Protein AF-A0A9D1S5G2-F1 (afdb_monomer)

Foldseek 3Di:
DLAADALLVLLVVLVCQAVQVAAAFPPAQWDQLLPDDLPDPSLVVDDDPLSVLSVVCNVRHRTYAAQVSSCQNVSCVVRVDRPVPPDPAAPCLLFQDWDFLDPPLFQQARFWKFFDADPVSRGTPGIWTFNAAPDNVCSVDKTWTWGCPGSVRGTHIDIPVVDRGRTIGDSVNHHDHDPGDNDADDAQPDKDAASHFHNNQLVLQFLLLVLLQDPQAWGSVRHCHPSQLVSLLVQCVVLVHPSRSMDHNVSRVSSVVSSVVVLDDPPDDDDPDDPDPDAPKKWAQADADKWFWFSTADPPGHGPDIDGHRDMFRWRDAHPQGWTWGDDPSTITTTHNVRTDMDD

Secondary structure (DSSP, 8-state):
---PEEHHHHHHHHHHHHHTT-B--TT-EEE-GGGS-TTSHHHHT--HHHHHHHHHHHHH-S-EE-TTHHHHHHHHHHHS------STT-SGGGSTTTT-S-SSSS---TT-EEEEEETTTTEEEEEEEEEEESSTT-TTS-EEEEEEEETTTEEEEEEGGGS---EEE--TTTEE-SS--PPPPPTTSS-B-TT-BSHHHHHHHHHHHHTT---TTT-S-SB--HHHHHHHHHHHHHTTS--SS-B-HHHHHHHHHHHHHTTS----S-----S----SSEEE--SSSEEEEESSSSTTSPEEEEEETT-EEEEEEE-TTSEEEEE-SSSEEEEETTS-EEE-

InterPro domains:
  IPR002477 Peptidoglycan binding-like [PF01471] (197-255)
  IPR003646 SH3-like domain, bacterial-type [PF08239] (292-339)
  IPR003646 SH3-like domain, bacterial-type [PS51781] (280-344)
  IPR003646 SH3-like domain, bacterial-type [SM00287] (280-343)
  IPR036365 PGBD-like superfamily [SSF47090] (189-256)
  IPR036366 PGBD superfamily [G3DSA:1.10.101.10] (185-262)

Nearest PDB structures (foldseek):
  1lbu-assembly1_A  TM=7.911E-01  e=6.326E-03  Streptomyces albus G
  4c2h-assembly1_B  TM=6.345E-01  e=2.035E-03  Bacillus subtilis subsp. subtilis str. 168
  6biq-assembly4_C  TM=7.344E-01  e=2.764E-02  Trichomonas vaginalis
  2yuo-assembly1_A  TM=5.697E-01  e=8.310E-01  Mus musculus
  8dgo-assembly1_B  TM=5.452E-01  e=1.465E+00  Homo sapiens

Mean predicted aligned error: 12.59 Å

pLDDT: mean 83.93, std 15.34, range [33.84, 98.62]

Sequence (344 aa):
MAQKVNSGKFVEFLQKCVDTGCGYIMGSKGQDPKKWAKDSWWYTQYEGAQREKALWWREHAPRVFDCNGLMEGYYEDCTGVDINSKARYNYSDWCADAHGADMDELPKVPGAAVFIHSSKSGYITHVGYLEKPVDADKPDGDWYVIEARGVMYGVVRTRLSQRGWNRWGLMLKYMDYGDVNVPERELGARLLKRGMSGSDVRELQELLMQLGYELPQYGADGDYGDETVSAVTAFQRQAGLTADGVYGAQTHAALMAATDVTDKPDVDDAQPDDGNAKFEHTLLIAAEGRWNVRSGPGTEYGILTVVSDGSEFEHIATAYNGWHCIRLTDAVGWVSGKCGEVVA

Structure (mmCIF, N/CA/C/O backbone):
data_AF-A0A9D1S5G2-F1
#
_entry.id   AF-A0A9D1S5G2-F1
#
loop_
_atom_site.group_PDB
_atom_site.id
_atom_site.type_symbol
_atom_site.label_atom_id
_atom_site.label_alt_id
_atom_site.label_comp_id
_atom_site.label_asym_id
_atom_site.label_entity_id
_atom_site.label_seq_id
_atom_site.pdbx_PDB_ins_code
_atom_site.Cartn_x
_atom_site.Cartn_y
_atom_site.Cartn_z
_atom_site.occupancy
_atom_site.B_iso_or_equiv
_atom_site.auth_seq_id
_atom_site.auth_comp_id
_atom_site.auth_asym_id
_atom_site.auth_atom_id
_atom_site.pdbx_PDB_model_num
ATOM 1 N N . MET A 1 1 ? -5.025 11.317 9.135 1.00 48.38 1 MET A N 1
ATOM 2 C CA . MET A 1 1 ? -4.558 10.167 8.325 1.00 48.38 1 MET A CA 1
ATOM 3 C C . MET A 1 1 ? -3.593 10.590 7.227 1.00 48.38 1 MET A C 1
ATOM 5 O O . MET A 1 1 ? -3.558 11.755 6.843 1.00 48.38 1 MET A O 1
ATOM 9 N N . ALA A 1 2 ? -2.850 9.624 6.686 1.00 55.06 2 ALA A N 1
ATOM 10 C CA . ALA A 1 2 ? -2.269 9.742 5.356 1.00 55.06 2 ALA A CA 1
ATOM 11 C C . ALA A 1 2 ? -3.431 9.889 4.339 1.00 55.06 2 ALA A C 1
ATOM 13 O O . ALA A 1 2 ? -4.375 9.103 4.364 1.00 55.06 2 ALA A O 1
ATOM 14 N N . GLN A 1 3 ? -3.433 10.943 3.521 1.00 75.56 3 GLN A N 1
ATOM 15 C CA . GLN A 1 3 ? -4.465 11.180 2.506 1.00 75.56 3 GLN A CA 1
ATOM 16 C C . GLN A 1 3 ? -4.540 10.006 1.516 1.00 75.56 3 GLN A C 1
ATOM 18 O O . GLN A 1 3 ? -3.624 9.820 0.722 1.00 75.56 3 GLN A O 1
ATOM 23 N N . LYS A 1 4 ? -5.644 9.246 1.504 1.00 85.19 4 LYS A N 1
ATOM 24 C CA . LYS A 1 4 ? -5.809 8.147 0.540 1.00 85.19 4 LYS A CA 1
ATOM 25 C C . LYS A 1 4 ? -5.866 8.674 -0.896 1.00 85.19 4 LYS A C 1
ATOM 27 O O . LYS A 1 4 ? -6.535 9.669 -1.182 1.00 85.19 4 LYS A O 1
ATOM 32 N N . VAL A 1 5 ? -5.180 7.989 -1.806 1.00 90.25 5 VAL A N 1
ATOM 33 C CA . VAL A 1 5 ? -5.200 8.272 -3.246 1.00 90.25 5 VAL A CA 1
ATOM 34 C C . VAL A 1 5 ? -6.113 7.290 -3.973 1.00 90.25 5 VAL A C 1
ATOM 36 O O . VAL A 1 5 ? -6.223 6.129 -3.591 1.00 90.25 5 VAL A O 1
ATOM 39 N N . ASN A 1 6 ? -6.776 7.733 -5.038 1.00 92.88 6 ASN A N 1
ATOM 40 C CA . ASN A 1 6 ? -7.683 6.872 -5.796 1.00 92.88 6 ASN A CA 1
ATOM 41 C C . ASN A 1 6 ? -6.902 5.804 -6.587 1.00 92.88 6 ASN A C 1
ATOM 43 O O . ASN A 1 6 ? -6.047 6.136 -7.411 1.00 92.88 6 ASN A O 1
ATOM 47 N N . SER A 1 7 ? -7.231 4.532 -6.368 1.00 93.69 7 SER A N 1
ATOM 48 C CA . SER A 1 7 ? -6.586 3.378 -7.016 1.00 93.69 7 SER A CA 1
ATOM 49 C C . SER A 1 7 ? -6.717 3.378 -8.546 1.00 93.69 7 SER A C 1
ATOM 51 O O . SER A 1 7 ? -5.759 3.052 -9.246 1.00 93.69 7 SER A O 1
ATOM 53 N N . GLY A 1 8 ? -7.854 3.821 -9.090 1.00 93.88 8 GLY A N 1
ATOM 54 C CA . GLY A 1 8 ? -8.060 3.960 -10.534 1.00 93.88 8 GLY A CA 1
ATOM 55 C C . GLY A 1 8 ? -7.106 4.981 -11.159 1.00 93.88 8 GLY A C 1
ATOM 56 O O . GLY A 1 8 ? -6.394 4.666 -12.111 1.00 93.88 8 GLY A O 1
ATOM 57 N N . LYS A 1 9 ? -7.002 6.177 -10.562 1.00 96.44 9 LYS A N 1
ATOM 58 C CA . LYS A 1 9 ? -6.042 7.211 -10.996 1.00 96.44 9 LYS A CA 1
ATOM 59 C C . LYS A 1 9 ? -4.588 6.763 -10.847 1.00 96.44 9 LYS A C 1
ATOM 61 O O . LYS A 1 9 ? -3.737 7.159 -11.645 1.00 96.44 9 LYS A O 1
ATOM 66 N N . PHE A 1 10 ? -4.293 5.937 -9.845 1.00 96.75 10 PHE A N 1
ATOM 67 C CA . PHE A 1 10 ? -2.980 5.316 -9.716 1.00 96.75 10 PHE A CA 1
ATOM 68 C C . PHE A 1 10 ? -2.690 4.375 -10.894 1.00 96.75 10 PHE A C 1
ATOM 70 O O . PHE A 1 10 ? -1.623 4.467 -11.498 1.00 96.75 10 PHE A O 1
ATOM 77 N N . VAL A 1 11 ? -3.643 3.530 -11.297 1.00 97.69 11 VAL A N 1
ATOM 78 C CA . VAL A 1 11 ? -3.472 2.656 -12.470 1.00 97.69 11 VAL A CA 1
ATOM 79 C C . VAL A 1 11 ? -3.320 3.451 -13.768 1.00 97.69 11 VAL A C 1
ATOM 81 O O . VAL A 1 11 ? -2.456 3.114 -14.574 1.00 97.69 11 VAL A O 1
ATOM 84 N N . GLU A 1 12 ? -4.065 4.542 -13.958 1.00 97.88 12 GLU A N 1
ATOM 85 C CA . GLU A 1 12 ? -3.870 5.450 -15.103 1.00 97.88 12 GLU A CA 1
ATOM 86 C C . GLU A 1 12 ? -2.446 6.031 -15.136 1.00 97.88 12 GLU A C 1
ATOM 88 O O . GLU A 1 12 ? -1.801 6.106 -16.187 1.00 97.88 12 GLU A O 1
ATOM 93 N N . PHE A 1 13 ? -1.913 6.406 -13.971 1.00 98.19 13 PHE A N 1
ATOM 94 C CA . PHE A 1 13 ? -0.528 6.844 -13.838 1.00 98.19 13 PHE A CA 1
ATOM 95 C C . PHE A 1 13 ? 0.469 5.736 -14.213 1.00 98.19 13 PHE A C 1
ATOM 97 O O . PHE A 1 13 ? 1.422 5.991 -14.958 1.00 98.19 13 PHE A O 1
ATOM 104 N N . LEU A 1 14 ? 0.245 4.504 -13.752 1.00 98.38 14 LEU A N 1
ATOM 105 C CA . LEU A 1 14 ? 1.078 3.352 -14.098 1.00 98.38 14 LEU A CA 1
ATOM 106 C C . LEU A 1 14 ? 1.047 3.056 -15.603 1.00 98.38 14 LEU A C 1
ATOM 108 O O . LEU A 1 14 ? 2.095 2.816 -16.205 1.00 98.38 14 LEU A O 1
ATOM 112 N N . GLN A 1 15 ? -0.128 3.127 -16.230 1.00 98.50 15 GLN A N 1
ATOM 113 C CA . GLN A 1 15 ? -0.295 2.970 -17.677 1.00 98.50 15 GLN A CA 1
ATOM 114 C C . GLN A 1 15 ? 0.513 4.017 -18.435 1.00 98.50 15 GLN A C 1
ATOM 116 O O . GLN A 1 15 ? 1.312 3.669 -19.302 1.00 98.50 15 GLN A O 1
ATOM 121 N N . LYS A 1 16 ? 0.409 5.286 -18.030 1.00 98.25 16 LYS A N 1
ATOM 122 C CA . LYS A 1 16 ? 1.221 6.362 -18.601 1.00 98.25 16 LYS A CA 1
ATOM 123 C C . LYS A 1 16 ? 2.718 6.099 -18.435 1.00 98.25 16 LYS A C 1
ATOM 125 O O . LYS A 1 16 ? 3.487 6.397 -19.348 1.00 98.25 16 LYS A O 1
ATOM 130 N N . CYS A 1 17 ? 3.151 5.538 -17.306 1.00 98.25 17 CYS A N 1
ATOM 131 C CA . CYS A 1 17 ? 4.554 5.175 -17.103 1.00 98.25 17 CYS A CA 1
ATOM 132 C C . CYS A 1 17 ? 5.021 4.107 -18.100 1.00 98.25 17 CYS A C 1
ATOM 134 O O . CYS A 1 17 ? 6.111 4.234 -18.657 1.00 98.25 17 CYS A O 1
ATOM 136 N N . VAL A 1 18 ? 4.195 3.092 -18.367 1.00 98.19 18 VAL A N 1
ATOM 137 C CA . VAL A 1 18 ? 4.480 2.081 -19.397 1.00 98.19 18 VAL A CA 1
ATOM 138 C C . VAL A 1 18 ? 4.531 2.725 -20.785 1.00 98.19 18 VAL A C 1
ATOM 140 O O . VAL A 1 18 ? 5.512 2.550 -21.505 1.00 98.19 18 VAL A O 1
ATOM 143 N N . ASP A 1 19 ? 3.522 3.520 -21.140 1.00 98.00 19 ASP A N 1
ATOM 144 C CA . ASP A 1 19 ? 3.367 4.084 -22.486 1.00 98.00 19 ASP A CA 1
ATOM 145 C C . ASP A 1 19 ? 4.449 5.120 -22.825 1.00 98.00 19 ASP A C 1
ATOM 147 O O . ASP A 1 19 ? 4.879 5.238 -23.972 1.00 98.00 19 ASP A O 1
ATOM 151 N N . THR A 1 20 ? 4.922 5.864 -21.823 1.00 97.12 20 THR A N 1
ATOM 152 C CA . THR A 1 20 ? 5.967 6.889 -21.992 1.00 97.12 20 THR A CA 1
ATOM 153 C C . THR A 1 20 ? 7.386 6.364 -21.767 1.00 97.12 20 THR A C 1
ATOM 155 O O . THR A 1 20 ? 8.348 7.117 -21.926 1.00 97.12 20 THR A O 1
ATOM 158 N N . GLY A 1 21 ? 7.544 5.083 -21.420 1.00 97.25 21 GLY A N 1
ATOM 159 C CA . GLY A 1 21 ? 8.851 4.461 -21.223 1.00 97.25 21 GLY A CA 1
ATOM 160 C C . GLY A 1 21 ? 9.571 4.926 -19.955 1.00 97.25 21 GLY A C 1
ATOM 161 O O . GLY A 1 21 ? 10.776 5.194 -19.988 1.00 97.25 21 GLY A O 1
ATOM 162 N N . CYS A 1 22 ? 8.857 5.028 -18.830 1.00 98.62 22 CYS A N 1
ATOM 163 C CA . CYS A 1 22 ? 9.481 5.220 -17.524 1.00 98.62 22 CYS A CA 1
ATOM 164 C C . CYS A 1 22 ? 10.514 4.119 -17.241 1.00 98.62 22 CYS A C 1
ATOM 166 O O . CYS A 1 22 ? 10.275 2.925 -17.438 1.00 98.62 22 CYS A O 1
ATOM 168 N N . GLY A 1 23 ? 11.689 4.540 -16.782 1.00 98.44 23 GLY A N 1
ATOM 169 C CA . GLY A 1 23 ? 12.825 3.656 -16.563 1.00 98.44 23 GLY A CA 1
ATOM 170 C C . GLY A 1 23 ? 12.866 3.078 -15.155 1.00 98.44 23 GLY A C 1
ATOM 171 O O . GLY A 1 23 ? 12.008 3.354 -14.317 1.00 98.44 23 GLY A O 1
ATOM 172 N N . TYR A 1 24 ? 13.920 2.307 -14.891 1.00 98.44 24 TYR A N 1
ATOM 173 C CA . TYR A 1 24 ? 14.200 1.780 -13.561 1.00 98.44 24 TYR A CA 1
ATOM 174 C C . TYR A 1 24 ? 15.579 2.204 -13.087 1.00 98.44 24 TYR A C 1
ATOM 176 O O . TYR A 1 24 ? 16.568 1.968 -13.785 1.00 98.44 24 TYR A O 1
ATOM 184 N N . ILE A 1 25 ? 15.638 2.748 -11.873 1.00 97.81 25 ILE A N 1
ATOM 185 C CA . ILE A 1 25 ? 16.861 2.975 -11.104 1.00 97.81 25 ILE A CA 1
ATOM 186 C C . ILE A 1 25 ? 16.565 2.573 -9.654 1.00 97.81 25 ILE A C 1
ATOM 188 O O . ILE A 1 25 ? 15.548 2.949 -9.089 1.00 97.81 25 ILE A O 1
ATOM 192 N N . MET A 1 26 ? 17.435 1.774 -9.042 1.00 94.19 26 MET A N 1
ATOM 193 C CA . MET A 1 26 ? 17.233 1.274 -7.682 1.00 94.19 26 MET A CA 1
ATOM 194 C C . MET A 1 26 ? 17.251 2.432 -6.682 1.00 94.19 26 MET A C 1
ATOM 196 O O . MET A 1 26 ? 18.181 3.240 -6.703 1.00 94.19 26 MET A O 1
ATOM 200 N N . GLY A 1 27 ? 16.246 2.472 -5.803 1.00 90.06 27 GLY A N 1
ATOM 201 C CA . GLY A 1 27 ? 16.031 3.506 -4.795 1.00 90.06 27 GLY A CA 1
ATOM 202 C C . GLY A 1 27 ? 15.249 4.727 -5.287 1.00 90.06 27 GLY A C 1
ATOM 203 O O . GLY A 1 27 ? 15.060 5.661 -4.509 1.00 90.06 27 GLY A O 1
ATOM 204 N N . SER A 1 28 ? 14.867 4.790 -6.568 1.00 94.12 28 SER A N 1
ATOM 205 C CA . SER A 1 28 ? 14.166 5.951 -7.116 1.00 94.12 28 SER A CA 1
ATOM 206 C C . SER A 1 28 ? 12.650 5.804 -6.986 1.00 94.12 28 SER A C 1
ATOM 208 O O . SER A 1 28 ? 12.102 4.718 -7.123 1.00 94.12 28 SER A O 1
ATOM 210 N N . LYS A 1 29 ? 11.951 6.921 -6.798 1.00 93.38 29 LYS A N 1
ATOM 211 C CA . LYS A 1 29 ? 10.490 7.011 -6.653 1.00 93.38 29 LYS A CA 1
ATOM 212 C C . LYS A 1 29 ? 9.877 7.990 -7.652 1.00 93.38 29 LYS A C 1
ATOM 214 O O . LYS A 1 29 ? 9.028 8.806 -7.335 1.00 93.38 29 LYS A O 1
ATOM 219 N N . GLY A 1 30 ? 10.368 7.968 -8.887 1.00 95.12 30 GLY A N 1
ATOM 220 C CA . GLY A 1 30 ? 9.840 8.797 -9.966 1.00 95.12 30 GLY A CA 1
ATOM 221 C C . GLY A 1 30 ? 10.552 10.124 -10.158 1.00 95.12 30 GLY A C 1
ATOM 222 O O . GLY A 1 30 ? 9.988 11.028 -10.768 1.00 95.12 30 GLY A O 1
ATOM 223 N N . GLN A 1 31 ? 11.778 10.283 -9.675 1.00 95.81 31 GLN A N 1
ATOM 224 C CA . GLN A 1 31 ? 12.552 11.479 -9.987 1.00 95.81 31 GLN A CA 1
ATOM 225 C C . GLN A 1 31 ? 12.927 11.530 -11.481 1.00 95.81 31 GLN A C 1
ATOM 227 O O . GLN A 1 31 ? 13.000 10.505 -12.165 1.00 95.81 31 GLN A O 1
ATOM 232 N N . ASP A 1 32 ? 13.195 12.741 -11.979 1.00 97.44 32 ASP A N 1
ATOM 233 C CA . ASP A 1 32 ? 13.792 12.966 -13.300 1.00 97.44 32 ASP A CA 1
ATOM 234 C C . ASP A 1 32 ? 15.289 12.604 -13.254 1.00 97.44 32 ASP A C 1
ATOM 236 O O . ASP A 1 32 ? 16.072 13.320 -12.613 1.00 97.44 32 ASP A O 1
ATOM 240 N N . PRO A 1 33 ? 15.718 11.522 -13.929 1.00 97.31 33 PRO A N 1
ATOM 241 C CA . PRO A 1 33 ? 17.086 11.034 -13.806 1.00 97.31 33 PRO A CA 1
ATOM 242 C C . PRO A 1 33 ? 18.114 11.980 -14.451 1.00 97.31 33 PRO A C 1
ATOM 244 O O . PRO A 1 33 ? 19.294 11.953 -14.087 1.00 97.31 33 PRO A O 1
ATOM 247 N N . LYS A 1 34 ? 17.696 12.877 -15.360 1.00 97.44 34 LYS A N 1
ATOM 248 C CA . LYS A 1 34 ? 18.588 13.832 -16.049 1.00 97.44 34 LYS A CA 1
ATOM 249 C C . LYS A 1 34 ? 19.265 14.796 -15.079 1.00 97.44 34 LYS A C 1
ATOM 251 O O . LYS A 1 34 ? 20.367 15.273 -15.358 1.00 97.44 34 LYS A O 1
ATOM 256 N N . LYS A 1 35 ? 18.631 15.035 -13.928 1.00 97.12 35 LYS A N 1
ATOM 257 C CA . LYS A 1 35 ? 19.127 15.908 -12.858 1.00 97.12 35 LYS A CA 1
ATOM 258 C C . LYS A 1 35 ? 20.320 15.325 -12.101 1.00 97.12 35 LYS A C 1
ATOM 260 O O . LYS A 1 35 ? 21.017 16.067 -11.416 1.00 97.12 35 LYS A O 1
ATOM 265 N N . TRP A 1 36 ? 20.580 14.024 -12.214 1.00 97.50 36 TRP A N 1
ATOM 266 C CA . TRP A 1 36 ? 21.697 13.379 -11.528 1.00 97.50 36 TRP A CA 1
ATOM 267 C C . TRP A 1 36 ? 22.956 13.334 -12.397 1.00 97.50 36 TRP A C 1
ATOM 269 O O . TRP A 1 36 ? 22.904 13.091 -13.611 1.00 97.50 36 TRP A O 1
ATOM 279 N N . ALA A 1 37 ? 24.111 13.537 -11.763 1.00 97.44 37 ALA A N 1
ATOM 280 C CA . ALA A 1 37 ? 25.414 13.404 -12.406 1.00 97.44 37 ALA A CA 1
ATOM 281 C C . ALA A 1 37 ? 25.683 11.940 -12.800 1.00 97.44 37 ALA A C 1
ATOM 283 O O . ALA A 1 37 ? 25.246 11.019 -12.107 1.00 97.44 37 ALA A O 1
ATOM 284 N N . LYS A 1 38 ? 26.391 11.711 -13.915 1.00 96.56 38 LYS A N 1
ATOM 285 C CA . LYS A 1 38 ? 26.645 10.361 -14.471 1.00 96.56 38 LYS A CA 1
ATOM 286 C C . LYS A 1 38 ? 27.490 9.468 -13.550 1.00 96.56 38 LYS A C 1
ATOM 288 O O . LYS A 1 38 ? 27.442 8.248 -13.665 1.00 96.56 38 LYS A O 1
ATOM 293 N N . ASP A 1 39 ? 28.261 10.078 -12.663 1.00 96.06 39 ASP A N 1
ATOM 294 C CA . ASP A 1 39 ? 29.112 9.460 -11.646 1.00 96.06 39 ASP A CA 1
ATOM 295 C C . ASP A 1 39 ? 28.446 9.380 -10.261 1.00 96.06 39 ASP A C 1
ATOM 297 O O . ASP A 1 39 ? 29.039 8.853 -9.320 1.00 96.06 39 ASP A O 1
ATOM 301 N N . SER A 1 40 ? 27.199 9.844 -10.127 1.00 97.19 40 SER A N 1
ATOM 302 C CA . SER A 1 40 ? 26.443 9.704 -8.882 1.00 97.19 40 SER A CA 1
ATOM 303 C C . SER A 1 40 ? 26.156 8.237 -8.540 1.00 97.19 40 SER A C 1
ATOM 305 O O . SER A 1 40 ? 26.077 7.373 -9.421 1.00 97.19 40 SER A O 1
ATOM 307 N N . TRP A 1 41 ? 25.939 7.976 -7.245 1.00 96.56 41 TRP A N 1
ATOM 308 C CA . TRP A 1 41 ? 25.609 6.650 -6.705 1.00 96.56 41 TRP A CA 1
ATOM 309 C C . TRP A 1 41 ? 24.452 5.964 -7.447 1.00 96.56 41 TRP A C 1
ATOM 311 O O . TRP A 1 41 ? 24.491 4.756 -7.671 1.00 96.56 41 TRP A O 1
ATOM 321 N N . TRP A 1 42 ? 23.476 6.745 -7.922 1.00 96.12 42 TRP A N 1
ATOM 322 C CA . TRP A 1 42 ? 22.337 6.266 -8.707 1.00 96.12 42 TRP A CA 1
ATOM 323 C C . TRP A 1 42 ? 22.736 5.415 -9.917 1.00 96.12 42 TRP A C 1
ATOM 325 O O . TRP A 1 42 ? 22.015 4.480 -10.261 1.00 96.12 42 TRP A O 1
ATOM 335 N N . TYR A 1 43 ? 23.887 5.704 -10.532 1.00 97.56 43 TYR A N 1
ATOM 336 C CA . TYR A 1 43 ? 24.388 4.989 -11.707 1.00 97.56 43 TYR A CA 1
ATOM 337 C C . TYR A 1 43 ? 25.608 4.121 -11.409 1.00 97.56 43 TYR A C 1
ATOM 339 O O . TYR A 1 43 ? 25.779 3.084 -12.046 1.00 97.56 43 TYR A O 1
ATOM 347 N N . THR A 1 44 ? 26.461 4.520 -10.460 1.00 97.19 44 THR A N 1
ATOM 348 C CA . THR A 1 44 ? 27.676 3.764 -10.110 1.00 97.19 44 THR A CA 1
ATOM 349 C C . THR A 1 44 ? 27.398 2.518 -9.276 1.00 97.19 44 THR A C 1
ATOM 351 O O . THR A 1 44 ? 28.265 1.655 -9.200 1.00 97.19 44 THR A O 1
ATOM 354 N N . GLN A 1 45 ? 26.184 2.367 -8.736 1.00 96.19 45 GLN A N 1
ATOM 355 C CA . GLN A 1 45 ? 25.709 1.109 -8.147 1.00 96.19 45 GLN A CA 1
ATOM 356 C C . GLN A 1 45 ? 25.540 -0.037 -9.165 1.00 96.19 45 GLN A C 1
ATOM 358 O O . GLN A 1 45 ? 25.332 -1.182 -8.771 1.00 96.19 45 GLN A O 1
ATOM 363 N N . TYR A 1 46 ? 25.598 0.261 -10.465 1.00 97.75 46 TYR A N 1
ATOM 364 C CA . TYR A 1 46 ? 25.511 -0.721 -11.541 1.00 97.75 46 TYR A CA 1
ATOM 365 C C . TYR A 1 46 ? 26.863 -0.928 -12.222 1.00 97.75 46 TYR A C 1
ATOM 367 O O . TYR A 1 46 ? 27.685 -0.014 -12.310 1.00 97.75 46 TYR A O 1
ATOM 375 N N . GLU A 1 47 ? 27.040 -2.105 -12.820 1.00 97.19 47 GLU A N 1
ATOM 376 C CA . GLU A 1 47 ? 28.228 -2.464 -13.599 1.00 97.19 47 GLU A CA 1
ATOM 377 C C . GLU A 1 47 ? 27.851 -3.023 -14.980 1.00 97.19 47 GLU A C 1
ATOM 379 O O . GLU A 1 47 ? 26.721 -3.469 -15.212 1.00 97.19 47 GLU A O 1
ATOM 384 N N . GLY A 1 48 ? 28.795 -2.966 -15.925 1.00 98.00 48 GLY A N 1
ATOM 385 C CA . GLY A 1 48 ? 28.635 -3.493 -17.285 1.00 98.00 48 GLY A CA 1
ATOM 386 C C . GLY A 1 48 ? 27.358 -3.016 -17.989 1.00 98.00 48 GLY A C 1
ATOM 387 O O . GLY A 1 48 ? 26.996 -1.840 -17.927 1.00 98.00 48 GLY A O 1
ATOM 388 N N . ALA A 1 49 ? 26.639 -3.954 -18.613 1.00 98.38 49 ALA A N 1
ATOM 389 C CA . ALA A 1 49 ? 25.411 -3.679 -19.363 1.00 98.38 49 ALA A CA 1
ATOM 390 C C . ALA A 1 49 ? 24.307 -3.015 -18.518 1.00 98.38 49 ALA A C 1
ATOM 392 O O . ALA A 1 49 ? 23.515 -2.229 -19.038 1.00 98.38 49 ALA A O 1
ATOM 393 N N . GLN A 1 50 ? 24.255 -3.286 -17.207 1.00 98.31 50 GLN A N 1
ATOM 394 C CA . GLN A 1 50 ? 23.293 -2.621 -16.326 1.00 98.31 50 GLN A CA 1
ATOM 395 C C . GLN A 1 50 ? 23.625 -1.140 -16.162 1.00 98.31 50 GLN A C 1
ATOM 397 O O . GLN A 1 50 ? 22.719 -0.310 -16.182 1.00 98.31 50 GLN A O 1
ATOM 402 N N . ARG A 1 51 ? 24.914 -0.795 -16.058 1.00 98.19 51 ARG A N 1
ATOM 403 C CA . ARG A 1 51 ? 25.358 0.601 -15.977 1.00 98.19 51 ARG A CA 1
ATOM 404 C C . ARG A 1 51 ? 25.086 1.348 -17.271 1.00 98.19 51 ARG A C 1
ATOM 406 O O . ARG A 1 51 ? 24.586 2.469 -17.235 1.00 98.19 51 ARG A O 1
ATOM 413 N N . GLU A 1 52 ? 25.373 0.720 -18.406 1.00 98.50 52 GLU A N 1
ATOM 414 C CA . GLU A 1 52 ? 25.052 1.276 -19.723 1.00 98.50 52 GLU A CA 1
ATOM 415 C C . GLU A 1 52 ? 23.551 1.546 -19.849 1.00 98.50 52 GLU A C 1
ATOM 417 O O . GLU A 1 52 ? 23.143 2.640 -20.239 1.00 98.50 52 GLU A O 1
ATOM 422 N N . LYS A 1 53 ? 22.714 0.588 -19.433 1.00 98.56 53 LYS A N 1
ATOM 423 C CA . LYS A 1 53 ? 21.261 0.747 -19.465 1.00 98.56 53 LYS A CA 1
ATOM 424 C C . LYS A 1 53 ? 20.756 1.799 -18.469 1.00 98.56 53 LYS A C 1
ATOM 426 O O . LYS A 1 53 ? 19.861 2.564 -18.814 1.00 98.56 53 LYS A O 1
ATOM 431 N N . ALA A 1 54 ? 21.346 1.900 -17.279 1.00 98.50 54 ALA A N 1
ATOM 432 C CA . ALA A 1 54 ? 21.030 2.940 -16.299 1.00 98.50 54 ALA A CA 1
ATOM 433 C C . ALA A 1 54 ? 21.336 4.349 -16.841 1.00 98.50 54 ALA A C 1
ATOM 435 O O . ALA A 1 54 ? 20.507 5.255 -16.745 1.00 98.50 54 ALA A O 1
ATOM 436 N N . LEU A 1 55 ? 22.494 4.523 -17.485 1.00 98.56 55 LEU A N 1
ATOM 437 C CA . LEU A 1 55 ? 22.853 5.767 -18.170 1.00 98.56 55 LEU A CA 1
ATOM 438 C C . LEU A 1 55 ? 21.970 6.025 -19.398 1.00 98.56 55 LEU A C 1
ATOM 440 O O . LEU A 1 55 ? 21.688 7.177 -19.713 1.00 98.56 55 LEU A O 1
ATOM 444 N N . TRP A 1 56 ? 21.476 4.984 -20.068 1.00 98.56 56 TRP A N 1
ATOM 445 C CA . TRP A 1 56 ? 20.472 5.144 -21.117 1.00 98.56 56 TRP A CA 1
ATOM 446 C C . TRP A 1 56 ? 19.154 5.689 -20.551 1.00 98.56 56 TRP A C 1
ATOM 448 O O . TRP A 1 56 ? 18.615 6.648 -21.105 1.00 98.56 56 TRP A O 1
ATOM 458 N N . TRP A 1 57 ? 18.665 5.154 -19.423 1.00 98.44 57 TRP A N 1
ATOM 459 C CA . TRP A 1 57 ? 17.475 5.687 -18.746 1.00 98.44 57 TRP A CA 1
ATOM 460 C C . TRP A 1 57 ? 17.660 7.140 -18.326 1.00 98.44 57 TRP A C 1
ATOM 462 O O . TRP A 1 57 ? 16.731 7.924 -18.481 1.00 98.44 57 TRP A O 1
ATOM 472 N N . ARG A 1 58 ? 18.858 7.522 -17.870 1.00 98.12 58 ARG A N 1
ATOM 473 C CA . ARG A 1 58 ? 19.179 8.923 -17.574 1.00 98.12 58 ARG A CA 1
ATOM 474 C C . ARG A 1 58 ? 18.852 9.856 -18.730 1.00 98.12 58 ARG A C 1
ATOM 476 O O . ARG A 1 58 ? 18.296 10.919 -18.504 1.00 98.12 58 ARG A O 1
ATOM 483 N N . GLU A 1 59 ? 19.231 9.488 -19.945 1.00 97.75 59 GLU A N 1
ATOM 484 C CA . GLU A 1 59 ? 19.075 10.356 -21.115 1.00 97.75 59 GLU A CA 1
ATOM 485 C C . GLU A 1 59 ? 17.634 10.308 -21.671 1.00 97.75 59 GLU A C 1
ATOM 487 O O . GLU A 1 59 ? 17.118 11.323 -22.137 1.00 97.75 59 GLU A O 1
ATOM 492 N N . HIS A 1 60 ? 16.953 9.157 -21.580 1.00 97.75 60 HIS A N 1
ATOM 493 C CA . HIS A 1 60 ? 15.716 8.900 -22.333 1.00 97.75 60 HIS A CA 1
ATOM 494 C C . HIS A 1 60 ? 14.447 8.815 -21.481 1.00 97.75 60 HIS A C 1
ATOM 496 O O . HIS A 1 60 ? 13.373 9.156 -21.973 1.00 97.75 60 HIS A O 1
ATOM 502 N N . ALA A 1 61 ? 14.535 8.377 -20.223 1.00 98.19 61 ALA A N 1
ATOM 503 C CA . ALA A 1 61 ? 13.347 8.185 -19.401 1.00 98.19 61 ALA A CA 1
ATOM 504 C C . ALA A 1 61 ? 12.741 9.539 -18.993 1.00 98.19 61 ALA A C 1
ATOM 506 O O . ALA A 1 61 ? 13.479 10.468 -18.639 1.00 98.19 61 ALA A O 1
ATOM 507 N N . PRO A 1 62 ? 11.404 9.670 -18.985 1.00 97.69 62 PRO A N 1
ATOM 508 C CA . PRO A 1 62 ? 10.749 10.831 -18.390 1.00 97.69 62 PRO A CA 1
ATOM 509 C C . PRO A 1 62 ? 10.855 10.815 -16.858 1.00 97.69 62 PRO A C 1
ATOM 511 O O . PRO A 1 62 ? 11.030 11.860 -16.240 1.00 97.69 62 PRO A O 1
ATOM 514 N N . ARG A 1 63 ? 10.767 9.626 -16.251 1.00 98.00 63 ARG A N 1
ATOM 515 C CA . ARG A 1 63 ? 10.897 9.364 -14.810 1.00 98.00 63 ARG A CA 1
ATOM 516 C C . ARG A 1 63 ? 11.487 7.972 -14.608 1.00 98.00 63 ARG A C 1
ATOM 518 O O . ARG A 1 63 ? 11.317 7.112 -15.477 1.00 98.00 63 ARG A O 1
ATOM 525 N N . VAL A 1 64 ? 12.148 7.742 -13.477 1.00 98.31 64 VAL A N 1
ATOM 526 C CA . VAL A 1 64 ? 12.665 6.417 -13.097 1.00 98.31 64 VAL A CA 1
ATOM 527 C C . VAL A 1 64 ? 12.140 5.975 -11.742 1.00 98.31 64 VAL A C 1
ATOM 529 O O . VAL A 1 64 ? 12.060 6.767 -10.805 1.00 98.31 64 VAL A O 1
ATOM 532 N N . PHE A 1 65 ? 11.835 4.689 -11.616 1.00 96.56 65 PHE A N 1
ATOM 533 C CA . PHE A 1 65 ? 11.272 4.091 -10.406 1.00 96.56 65 PHE A CA 1
ATOM 534 C C . PHE A 1 65 ? 12.016 2.806 -10.055 1.00 96.56 65 PHE A C 1
ATOM 536 O O . PHE A 1 65 ? 12.417 2.071 -10.953 1.00 96.56 65 PHE A O 1
ATOM 543 N N . ASP A 1 66 ? 12.151 2.484 -8.777 1.00 93.75 66 ASP A N 1
ATOM 544 C CA . ASP A 1 66 ? 12.241 1.089 -8.372 1.00 93.75 66 ASP A CA 1
ATOM 545 C C . ASP A 1 66 ? 10.840 0.501 -8.145 1.00 93.75 66 ASP A C 1
ATOM 547 O O . ASP A 1 66 ? 9.827 1.161 -8.398 1.00 93.75 66 ASP A O 1
ATOM 551 N N . CYS A 1 67 ? 10.761 -0.776 -7.763 1.00 90.75 67 CYS A N 1
ATOM 552 C CA . CYS A 1 67 ? 9.475 -1.462 -7.620 1.00 90.75 67 CYS A CA 1
ATOM 553 C C . CYS A 1 67 ? 8.561 -0.785 -6.590 1.00 90.75 67 CYS A C 1
ATOM 555 O O . CYS A 1 67 ? 7.375 -0.594 -6.861 1.00 90.75 67 CYS A O 1
ATOM 557 N N . ASN A 1 68 ? 9.128 -0.346 -5.470 1.00 87.19 68 ASN A N 1
ATOM 558 C CA . ASN A 1 68 ? 8.421 0.366 -4.410 1.00 87.19 68 ASN A CA 1
ATOM 559 C C . ASN A 1 68 ? 8.073 1.796 -4.843 1.00 87.19 68 ASN A C 1
ATOM 561 O O . ASN A 1 68 ? 6.952 2.276 -4.676 1.00 87.19 68 ASN A O 1
ATOM 565 N N . GLY A 1 69 ? 9.021 2.447 -5.508 1.00 91.25 69 GLY A N 1
ATOM 566 C CA . GLY A 1 69 ? 8.964 3.836 -5.914 1.00 91.25 69 GLY A CA 1
ATOM 567 C C . GLY A 1 69 ? 7.763 4.213 -6.774 1.00 91.25 69 GLY A C 1
ATOM 568 O O . GLY A 1 69 ? 7.416 5.391 -6.821 1.00 91.25 69 GLY A O 1
ATOM 569 N N . LEU A 1 70 ? 7.122 3.253 -7.450 1.00 93.31 70 LEU A N 1
ATOM 570 C CA . LEU A 1 70 ? 5.903 3.493 -8.227 1.00 93.31 70 LEU A CA 1
ATOM 571 C C . LEU A 1 70 ? 4.771 4.067 -7.372 1.00 93.31 70 LEU A C 1
ATOM 573 O O . LEU A 1 70 ? 4.191 5.087 -7.742 1.00 93.31 70 LEU A O 1
ATOM 577 N N . MET A 1 71 ? 4.460 3.416 -6.250 1.00 90.88 71 MET A N 1
ATOM 578 C CA . MET A 1 71 ? 3.396 3.874 -5.362 1.00 90.88 71 MET A CA 1
ATOM 579 C C . MET A 1 71 ? 3.885 5.066 -4.542 1.00 90.88 71 MET A C 1
ATOM 581 O O . MET A 1 71 ? 3.214 6.092 -4.539 1.00 90.88 71 MET A O 1
ATOM 585 N N . GLU A 1 72 ? 5.070 4.973 -3.929 1.00 89.62 72 GLU A N 1
ATOM 586 C CA . GLU A 1 72 ? 5.654 6.062 -3.130 1.00 89.62 72 GLU A CA 1
ATOM 587 C C . GLU A 1 72 ? 5.693 7.387 -3.884 1.00 89.62 72 GLU A C 1
ATOM 589 O O . GLU A 1 72 ? 5.237 8.408 -3.377 1.00 89.62 72 GLU A O 1
ATOM 594 N N . GLY A 1 73 ? 6.212 7.358 -5.111 1.00 92.56 73 GLY A N 1
ATOM 595 C CA . GLY A 1 73 ? 6.334 8.538 -5.952 1.00 92.56 73 GLY A CA 1
ATOM 596 C C . GLY A 1 73 ? 4.987 9.126 -6.329 1.00 92.56 73 GLY A C 1
ATOM 597 O O . GLY A 1 73 ? 4.804 10.337 -6.268 1.00 92.56 73 GLY A O 1
ATOM 598 N N . TYR A 1 74 ? 4.028 8.273 -6.697 1.00 94.94 74 TYR A N 1
ATOM 599 C CA . TYR A 1 74 ? 2.679 8.724 -7.023 1.00 94.94 74 TYR A CA 1
ATOM 600 C C . TYR A 1 74 ? 1.969 9.332 -5.812 1.00 94.94 74 TYR A C 1
ATOM 602 O O . TYR A 1 74 ? 1.321 10.374 -5.918 1.00 94.94 74 TYR A O 1
ATOM 610 N N . TYR A 1 75 ? 2.094 8.681 -4.660 1.00 92.19 75 TYR A N 1
ATOM 611 C CA . TYR A 1 75 ? 1.487 9.127 -3.421 1.00 92.19 75 TYR A CA 1
ATOM 612 C C . TYR A 1 75 ? 2.064 10.477 -2.979 1.00 92.19 75 TYR A C 1
ATOM 614 O O . TYR A 1 75 ? 1.309 11.398 -2.660 1.00 92.19 75 TYR A O 1
ATOM 622 N N . GLU A 1 76 ? 3.388 10.632 -3.028 1.00 91.88 76 GLU A N 1
ATOM 623 C CA . GLU A 1 76 ? 4.062 11.901 -2.748 1.00 91.88 76 GLU A CA 1
ATOM 624 C C . GLU A 1 76 ? 3.656 12.991 -3.749 1.00 91.88 76 GLU A C 1
ATOM 626 O O . GLU A 1 76 ? 3.337 14.100 -3.330 1.00 91.88 76 GLU A O 1
ATOM 631 N N . ASP A 1 77 ? 3.574 12.687 -5.049 1.00 93.81 77 ASP A N 1
ATOM 632 C CA . ASP A 1 77 ? 3.117 13.650 -6.063 1.00 93.81 77 ASP A CA 1
ATOM 633 C C . ASP A 1 77 ? 1.689 14.156 -5.780 1.00 93.81 77 ASP A C 1
ATOM 635 O O . ASP A 1 77 ? 1.374 15.318 -6.040 1.00 93.81 77 ASP A O 1
ATOM 639 N N . CYS A 1 78 ? 0.813 13.286 -5.267 1.00 92.62 78 CYS A N 1
ATOM 640 C CA . CYS A 1 78 ? -0.587 13.621 -4.999 1.00 92.62 78 CYS A CA 1
ATOM 641 C C . CYS A 1 78 ? -0.791 14.377 -3.683 1.00 92.62 78 CYS A C 1
ATOM 643 O O . CYS A 1 78 ? -1.704 15.197 -3.588 1.00 92.62 78 CYS A O 1
ATOM 645 N N . THR A 1 79 ? 0.006 14.062 -2.663 1.00 89.56 79 THR A N 1
ATOM 646 C CA . THR A 1 79 ? -0.263 14.469 -1.272 1.00 89.56 79 THR A CA 1
ATOM 647 C C . THR A 1 79 ? 0.817 15.378 -0.686 1.00 89.56 79 THR A C 1
ATOM 649 O O . THR A 1 79 ? 0.603 16.011 0.344 1.00 89.56 79 THR A O 1
ATOM 652 N N . GLY A 1 80 ? 1.995 15.436 -1.312 1.00 88.88 80 GLY A N 1
ATOM 653 C CA . GLY A 1 80 ? 3.196 16.067 -0.766 1.00 88.88 80 GLY A CA 1
ATOM 654 C C . GLY A 1 80 ? 3.830 15.304 0.403 1.00 88.88 80 GLY A C 1
ATOM 655 O O . GLY A 1 80 ? 4.796 15.792 0.988 1.00 88.88 80 GLY A O 1
ATOM 656 N N . VAL A 1 81 ? 3.299 14.133 0.772 1.00 84.62 81 VAL A N 1
ATOM 657 C CA . VAL A 1 81 ? 3.779 13.342 1.907 1.00 84.62 81 VAL A CA 1
ATOM 658 C C . VAL A 1 81 ? 4.728 12.254 1.419 1.00 84.62 81 VAL A C 1
ATOM 660 O O . VAL A 1 81 ? 4.330 11.324 0.719 1.00 84.62 81 VAL A O 1
ATOM 663 N N . ASP A 1 82 ? 5.983 12.341 1.858 1.00 84.44 82 ASP A N 1
ATOM 664 C CA . ASP A 1 82 ? 6.952 11.265 1.693 1.00 84.44 82 ASP A CA 1
ATOM 665 C C . ASP A 1 82 ? 6.682 10.167 2.725 1.00 84.44 82 ASP A C 1
ATOM 667 O O . ASP A 1 82 ? 7.078 10.261 3.888 1.00 84.44 82 ASP A O 1
ATOM 671 N N . ILE A 1 83 ? 6.011 9.105 2.288 1.00 76.00 83 ILE A N 1
ATOM 672 C CA . ILE A 1 83 ? 5.770 7.923 3.125 1.00 76.00 83 ILE A CA 1
ATOM 673 C C . ILE A 1 83 ? 7.037 7.085 3.329 1.00 76.00 83 ILE A C 1
ATOM 675 O O . ILE A 1 83 ? 6.988 6.102 4.067 1.00 76.00 83 ILE A O 1
ATOM 679 N N . ASN A 1 84 ? 8.155 7.499 2.707 1.00 67.94 84 ASN A N 1
ATOM 680 C CA . ASN A 1 84 ? 9.533 7.079 2.939 1.00 67.94 84 ASN A CA 1
ATOM 681 C C . ASN A 1 84 ? 9.626 5.611 3.336 1.00 67.94 84 ASN A C 1
ATOM 683 O O . ASN A 1 84 ? 10.137 5.267 4.409 1.00 67.94 84 ASN A O 1
ATOM 687 N N . SER A 1 85 ? 9.101 4.742 2.475 1.00 60.16 85 SER A N 1
ATOM 688 C CA . SER A 1 85 ? 9.053 3.314 2.744 1.00 60.16 85 SER A CA 1
ATOM 689 C C . SER A 1 85 ? 10.435 2.707 2.464 1.00 60.16 85 SER A C 1
ATOM 691 O O . SER A 1 85 ? 10.707 1.931 1.549 1.00 60.16 85 SER A O 1
ATOM 693 N N . LYS A 1 86 ? 11.417 3.126 3.266 1.00 50.59 86 LYS A N 1
ATOM 694 C CA . LYS A 1 86 ? 12.762 2.557 3.244 1.00 50.59 86 LYS A CA 1
ATOM 695 C C . LYS A 1 86 ? 12.717 1.158 3.831 1.00 50.59 86 LYS A C 1
ATOM 697 O O . LYS A 1 86 ? 13.087 0.974 4.983 1.00 50.59 86 LYS A O 1
ATOM 702 N N . ALA A 1 87 ? 12.284 0.195 3.023 1.00 45.03 87 ALA A N 1
ATOM 703 C CA . ALA A 1 87 ? 12.646 -1.221 3.026 1.00 45.03 87 ALA A CA 1
ATOM 704 C C . ALA A 1 87 ? 11.544 -1.993 2.291 1.00 45.03 87 ALA A C 1
ATOM 706 O O . ALA A 1 87 ? 10.371 -1.862 2.614 1.00 45.03 87 ALA A O 1
ATOM 707 N N . ARG A 1 88 ? 11.833 -2.894 1.354 1.00 46.94 88 ARG A N 1
ATOM 708 C CA . ARG A 1 88 ? 12.230 -4.293 1.623 1.00 46.94 88 ARG A CA 1
ATOM 709 C C . ARG A 1 88 ? 11.411 -5.039 2.689 1.00 46.94 88 ARG A C 1
ATOM 711 O O . ARG A 1 88 ? 11.329 -6.246 2.565 1.00 46.94 88 ARG A O 1
ATOM 718 N N . TYR A 1 89 ? 10.793 -4.395 3.681 1.00 48.06 89 TYR A N 1
ATOM 719 C CA . TYR A 1 89 ? 10.192 -5.082 4.819 1.00 48.06 89 TYR A CA 1
ATOM 720 C C . TYR A 1 89 ? 8.669 -4.991 4.916 1.00 48.06 89 TYR A C 1
ATOM 722 O O . TYR A 1 89 ? 8.144 -5.939 5.468 1.00 48.06 89 TYR A O 1
ATOM 730 N N . ASN A 1 90 ? 7.949 -3.997 4.360 1.00 55.00 90 ASN A N 1
ATOM 731 C CA . ASN A 1 90 ? 6.561 -3.802 4.832 1.00 55.00 90 ASN A CA 1
ATOM 732 C C . ASN A 1 90 ? 5.466 -3.328 3.859 1.00 55.00 90 ASN A C 1
ATOM 734 O O . ASN A 1 90 ? 4.419 -2.895 4.324 1.00 55.00 90 ASN A O 1
ATOM 738 N N . TYR A 1 91 ? 5.612 -3.434 2.533 1.00 59.97 91 TYR A N 1
ATOM 739 C CA . TYR A 1 91 ? 4.463 -3.141 1.650 1.00 59.97 91 TYR A CA 1
ATOM 740 C C . TYR A 1 91 ? 3.276 -4.096 1.867 1.00 59.97 91 TYR A C 1
ATOM 742 O O . TYR A 1 91 ? 2.128 -3.701 1.671 1.00 59.97 91 TYR A O 1
ATOM 750 N N . SER A 1 92 ? 3.537 -5.341 2.284 1.00 56.66 92 SER A N 1
ATOM 751 C CA . SER A 1 92 ? 2.470 -6.253 2.712 1.00 56.66 92 SER A CA 1
ATOM 752 C C . SER A 1 92 ? 1.680 -5.683 3.883 1.00 56.66 92 SER A C 1
ATOM 754 O O . SER A 1 92 ? 0.473 -5.838 3.907 1.00 56.66 92 SER A O 1
ATOM 756 N N . ASP A 1 93 ? 2.332 -4.962 4.790 1.00 59.53 93 ASP A N 1
ATOM 757 C CA . ASP A 1 93 ? 1.709 -4.379 5.982 1.00 59.53 93 ASP A CA 1
ATOM 758 C C . ASP A 1 93 ? 0.927 -3.098 5.665 1.00 59.53 93 ASP A C 1
ATOM 760 O O . ASP A 1 93 ? 0.280 -2.521 6.532 1.00 59.53 93 ASP A O 1
ATOM 764 N N . TRP A 1 94 ? 1.003 -2.600 4.427 1.00 60.75 94 TRP A N 1
ATOM 765 C CA . TRP A 1 94 ? 0.076 -1.575 3.934 1.00 60.75 94 TRP A CA 1
ATOM 766 C C . TRP A 1 94 ? -1.214 -2.177 3.416 1.00 60.75 94 TRP A C 1
ATOM 768 O O . TRP A 1 94 ? -2.185 -1.453 3.181 1.00 60.75 94 TRP A O 1
ATOM 778 N N . CYS A 1 95 ? -1.195 -3.483 3.178 1.00 64.62 95 CYS A N 1
ATOM 779 C CA . CYS A 1 95 ? -2.382 -4.203 2.828 1.00 64.62 95 CYS A CA 1
ATOM 780 C C . CYS A 1 95 ? -2.994 -4.763 4.096 1.00 64.62 95 CYS A C 1
ATOM 782 O O . CYS A 1 95 ? -2.317 -5.459 4.844 1.00 64.62 95 CYS A O 1
ATOM 784 N N . ALA A 1 96 ? -4.290 -4.535 4.274 1.00 54.28 96 ALA A N 1
ATOM 785 C CA . ALA A 1 96 ? -5.016 -5.054 5.427 1.00 54.28 96 ALA A CA 1
ATOM 786 C C . ALA A 1 96 ? -4.842 -6.569 5.628 1.00 54.28 96 ALA A C 1
ATOM 788 O O . ALA A 1 96 ? -4.853 -7.095 6.743 1.00 54.28 96 ALA A O 1
ATOM 789 N N . ASP A 1 97 ? -4.609 -7.256 4.509 1.00 55.22 97 ASP A N 1
ATOM 790 C CA . ASP A 1 97 ? -4.917 -8.663 4.335 1.00 55.22 97 ASP A CA 1
ATOM 791 C C . ASP A 1 97 ? -3.792 -9.437 3.623 1.00 55.22 97 ASP A C 1
ATOM 793 O O . ASP A 1 97 ? -3.968 -10.611 3.302 1.00 55.22 97 ASP A O 1
ATOM 797 N N . ALA A 1 98 ? -2.629 -8.824 3.345 1.00 53.16 98 ALA A N 1
ATOM 798 C CA . ALA A 1 98 ? -1.635 -9.422 2.440 1.00 53.16 98 ALA A CA 1
ATOM 799 C C . ALA A 1 98 ? -0.765 -10.508 3.070 1.00 53.16 98 ALA A C 1
ATOM 801 O O . ALA A 1 98 ? 0.468 -10.407 3.109 1.00 53.16 98 ALA A O 1
ATOM 802 N N . HIS A 1 99 ? -1.378 -11.602 3.511 1.00 54.34 99 HIS A N 1
ATOM 803 C CA . HIS A 1 99 ? -0.626 -12.718 4.068 1.00 54.34 99 HIS A CA 1
ATOM 804 C C . HIS A 1 99 ? -0.937 -14.097 3.473 1.00 54.34 99 HIS A C 1
ATOM 806 O O . HIS A 1 99 ? -0.172 -15.023 3.755 1.00 54.34 99 HIS A O 1
ATOM 812 N N . GLY A 1 100 ? -1.911 -14.221 2.569 1.00 52.56 100 GLY A N 1
ATOM 813 C CA . GLY A 1 100 ? -2.202 -15.456 1.832 1.00 52.56 100 GLY A CA 1
ATOM 814 C C . GLY A 1 100 ? -1.553 -15.527 0.443 1.00 52.56 100 GLY A C 1
ATOM 815 O O . GLY A 1 100 ? -1.371 -14.511 -0.228 1.00 52.56 100 GLY A O 1
ATOM 816 N N . ALA A 1 101 ? -1.206 -16.742 0.007 1.00 51.09 101 ALA A N 1
ATOM 817 C CA . ALA A 1 101 ? -0.919 -17.042 -1.403 1.00 51.09 101 ALA A CA 1
ATOM 818 C C . ALA A 1 101 ? -2.209 -17.274 -2.215 1.00 51.09 101 ALA A C 1
ATOM 820 O O . ALA A 1 101 ? -2.146 -17.379 -3.439 1.00 51.09 101 ALA A O 1
ATOM 821 N N . ASP A 1 102 ? -3.348 -17.375 -1.525 1.00 60.22 102 ASP A N 1
ATOM 822 C CA . ASP A 1 102 ? -4.661 -17.547 -2.124 1.00 60.22 102 ASP A CA 1
ATOM 823 C C . ASP A 1 102 ? -5.149 -16.208 -2.695 1.00 60.22 102 ASP A C 1
ATOM 825 O O . ASP A 1 102 ? -5.293 -15.216 -1.977 1.00 60.22 102 ASP A O 1
ATOM 829 N N . MET A 1 103 ? -5.324 -16.171 -4.017 1.00 62.16 103 MET A N 1
ATOM 830 C CA . MET A 1 103 ? -5.772 -14.990 -4.757 1.00 62.16 103 MET A CA 1
ATOM 831 C C . MET A 1 103 ? -7.292 -14.888 -4.902 1.00 62.16 103 MET A C 1
ATOM 833 O O . MET A 1 103 ? -7.764 -14.021 -5.643 1.00 62.16 103 MET A O 1
ATOM 837 N N . ASP A 1 104 ? -8.031 -15.731 -4.181 1.00 62.78 104 ASP A N 1
ATOM 838 C CA . ASP A 1 104 ? -9.491 -15.785 -4.217 1.00 62.78 104 ASP A CA 1
ATOM 839 C C . ASP A 1 104 ? -10.139 -15.187 -2.948 1.00 62.78 104 ASP A C 1
ATOM 841 O O . ASP A 1 104 ? -11.345 -14.958 -2.918 1.00 62.78 104 ASP A O 1
ATOM 845 N N . GLU A 1 105 ? -9.346 -14.857 -1.917 1.00 64.06 105 GLU A N 1
ATOM 846 C CA . GLU A 1 105 ? -9.834 -14.273 -0.650 1.00 64.06 105 GLU A CA 1
ATOM 847 C C . GLU A 1 105 ? -10.201 -12.779 -0.740 1.00 64.06 105 GLU A C 1
ATOM 849 O O . GLU A 1 105 ? -10.898 -12.255 0.128 1.00 64.06 105 GLU A O 1
ATOM 854 N N . LEU A 1 106 ? -9.736 -12.077 -1.776 1.00 69.31 106 LEU A N 1
ATOM 855 C CA . LEU A 1 106 ? -10.028 -10.663 -2.022 1.00 69.31 106 LEU A CA 1
ATOM 856 C C . LEU A 1 106 ? -10.503 -10.467 -3.465 1.00 69.31 106 LEU A C 1
ATOM 858 O O . LEU A 1 106 ? -10.213 -11.288 -4.336 1.00 69.31 106 LEU A O 1
ATOM 862 N N . PRO A 1 107 ? -11.210 -9.370 -3.770 1.00 76.75 107 PRO A N 1
ATOM 863 C CA . PRO A 1 107 ? -11.532 -9.038 -5.149 1.00 76.75 107 PRO A CA 1
ATOM 864 C C . PRO A 1 107 ? -10.279 -8.564 -5.903 1.00 76.75 107 PRO A C 1
ATOM 866 O O . PRO A 1 107 ? -9.544 -7.681 -5.448 1.00 76.75 107 PRO A O 1
ATOM 869 N N . LYS A 1 108 ? -10.046 -9.113 -7.103 1.00 86.50 108 LYS A N 1
ATOM 870 C CA . LYS A 1 108 ? -9.038 -8.584 -8.034 1.00 86.50 108 LYS A CA 1
ATOM 871 C C . LYS A 1 108 ? -9.546 -7.253 -8.592 1.00 86.50 108 LYS A C 1
ATOM 873 O O . LYS A 1 108 ? -10.516 -7.218 -9.346 1.00 86.50 108 LYS A O 1
ATOM 878 N N . VAL A 1 109 ? -8.897 -6.156 -8.211 1.00 89.62 109 VAL A N 1
ATOM 879 C CA . VAL A 1 109 ? -9.283 -4.794 -8.611 1.00 89.62 109 VAL A CA 1
ATOM 880 C C . VAL A 1 109 ? -8.073 -3.987 -9.086 1.00 89.62 109 VAL A C 1
ATOM 882 O O . VAL A 1 109 ? -6.946 -4.264 -8.658 1.00 89.62 109 VAL A O 1
ATOM 885 N N . PRO A 1 110 ? -8.272 -2.981 -9.960 1.00 94.06 110 PRO A N 1
ATOM 886 C CA . PRO A 1 110 ? -7.200 -2.087 -10.381 1.00 94.06 110 PRO A CA 1
ATOM 887 C C . PRO A 1 110 ? -6.477 -1.461 -9.178 1.00 94.06 110 PRO A C 1
ATOM 889 O O . PRO A 1 110 ? -7.100 -0.954 -8.250 1.00 94.06 110 PRO A O 1
ATOM 892 N N . GLY A 1 111 ? -5.147 -1.510 -9.187 1.00 92.44 111 GLY A N 1
ATOM 893 C CA . GLY A 1 111 ? -4.289 -0.955 -8.145 1.00 92.44 111 GLY A CA 1
ATOM 894 C C . GLY A 1 111 ? -4.069 -1.877 -6.945 1.00 92.44 111 GLY A C 1
ATOM 895 O O . GLY A 1 111 ? -3.323 -1.501 -6.042 1.00 92.44 111 GLY A O 1
ATOM 896 N N . ALA A 1 112 ? -4.672 -3.070 -6.896 1.00 90.62 112 ALA A N 1
ATOM 897 C CA . ALA A 1 112 ? -4.325 -4.065 -5.880 1.00 90.62 112 ALA A CA 1
ATOM 898 C C . ALA A 1 112 ? -2.850 -4.470 -6.032 1.00 90.62 112 ALA A C 1
ATOM 900 O O . ALA A 1 112 ? -2.366 -4.661 -7.152 1.00 90.62 112 ALA A O 1
ATOM 901 N N . ALA A 1 113 ? -2.123 -4.578 -4.923 1.00 90.75 113 ALA A N 1
ATOM 902 C CA . ALA A 1 113 ? -0.713 -4.936 -4.947 1.00 90.75 113 ALA A CA 1
ATOM 903 C C . ALA A 1 113 ? -0.534 -6.452 -5.010 1.00 90.75 113 ALA A C 1
ATOM 905 O O . ALA A 1 113 ? -1.240 -7.206 -4.347 1.00 90.75 113 ALA A O 1
ATOM 906 N N . VAL A 1 114 ? 0.469 -6.891 -5.761 1.00 89.75 114 VAL A N 1
ATOM 907 C CA . VAL A 1 114 ? 0.973 -8.265 -5.772 1.00 89.75 114 VAL A CA 1
ATOM 908 C C . VAL A 1 114 ? 2.443 -8.250 -5.393 1.00 89.75 114 VAL A C 1
ATOM 910 O O . VAL A 1 114 ? 3.192 -7.353 -5.780 1.00 89.75 114 VAL A O 1
ATOM 913 N N . PHE A 1 115 ? 2.872 -9.246 -4.630 1.00 88.00 115 PHE A N 1
ATOM 914 C CA . PHE A 1 115 ? 4.188 -9.275 -4.013 1.00 88.00 115 PHE A CA 1
ATOM 915 C C . PHE A 1 115 ? 4.907 -10.595 -4.252 1.00 88.00 115 PHE A C 1
ATOM 917 O O . PHE A 1 115 ? 4.306 -11.669 -4.319 1.00 88.00 115 PHE A O 1
ATOM 924 N N . ILE A 1 116 ? 6.230 -10.501 -4.338 1.00 87.12 116 ILE A N 1
ATOM 925 C CA . ILE A 1 116 ? 7.124 -11.652 -4.261 1.00 87.12 116 ILE A CA 1
ATOM 926 C C . ILE A 1 116 ? 7.780 -11.612 -2.887 1.00 87.12 116 ILE A C 1
ATOM 928 O O . ILE A 1 116 ? 8.627 -10.767 -2.609 1.00 87.12 116 ILE A O 1
ATOM 932 N N . HIS A 1 117 ? 7.390 -12.536 -2.023 1.00 80.62 117 HIS A N 1
ATOM 933 C CA . HIS A 1 117 ? 8.035 -12.798 -0.749 1.00 80.62 117 HIS A CA 1
ATOM 934 C C . HIS A 1 117 ? 9.110 -13.871 -0.917 1.00 80.62 117 HIS A C 1
ATOM 936 O O . HIS A 1 117 ? 8.845 -14.970 -1.408 1.00 80.62 117 HIS A O 1
ATOM 942 N N . SER A 1 118 ? 10.328 -13.578 -0.470 1.00 80.12 118 SER A N 1
ATOM 943 C CA . SER A 1 118 ? 11.436 -14.532 -0.486 1.00 80.12 118 SER A CA 1
ATOM 944 C C . SER A 1 118 ? 11.553 -15.214 0.870 1.00 80.12 118 SER A C 1
ATOM 946 O O . SER A 1 118 ? 11.989 -14.591 1.834 1.00 80.12 118 SER A O 1
ATOM 948 N N . SER A 1 119 ? 11.260 -16.516 0.947 1.00 74.31 119 SER A N 1
ATOM 949 C CA . SER A 1 119 ? 11.479 -17.301 2.176 1.00 74.31 119 SER A CA 1
ATOM 950 C C . SER A 1 119 ? 12.949 -17.324 2.604 1.00 7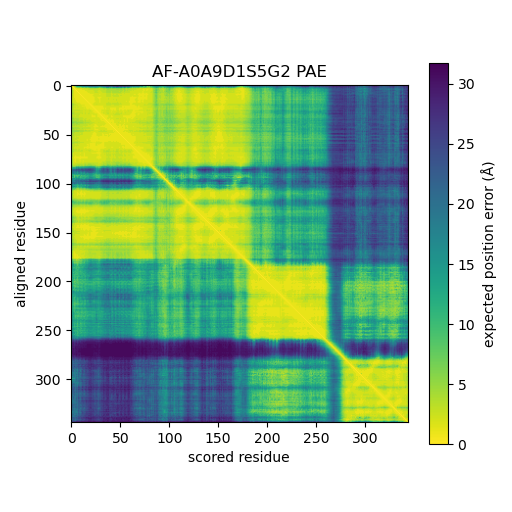4.31 119 SER A C 1
ATOM 952 O O . SER A 1 119 ? 13.244 -17.410 3.789 1.00 74.31 119 SER A O 1
ATOM 954 N N . LYS A 1 120 ? 13.881 -17.199 1.648 1.00 79.38 120 LYS A N 1
ATOM 955 C CA . LYS A 1 120 ? 15.322 -17.101 1.922 1.00 79.38 120 LYS A CA 1
ATOM 956 C C . LYS A 1 120 ? 15.690 -15.780 2.598 1.00 79.38 120 LYS A C 1
ATOM 958 O O . LYS A 1 120 ? 16.596 -15.748 3.422 1.00 79.38 120 LYS A O 1
ATOM 963 N N . SER A 1 121 ? 15.035 -14.697 2.196 1.00 72.75 121 SER A N 1
ATOM 964 C CA . SER A 1 121 ? 15.326 -13.352 2.694 1.00 72.75 121 SER A CA 1
ATOM 965 C C . SER A 1 121 ? 14.467 -12.988 3.908 1.00 72.75 121 SER A C 1
ATOM 967 O O . SER A 1 121 ? 14.861 -12.124 4.678 1.00 72.75 121 SER A O 1
ATOM 969 N N . GLY A 1 122 ? 13.322 -13.653 4.085 1.00 70.31 122 GLY A N 1
ATOM 970 C CA . GLY A 1 122 ? 12.344 -13.375 5.137 1.00 70.31 122 GLY A CA 1
ATOM 971 C C . GLY A 1 122 ? 11.505 -12.121 4.886 1.00 70.31 122 GLY A C 1
ATOM 972 O O . GLY A 1 122 ? 10.931 -11.595 5.830 1.00 70.31 122 GLY A O 1
ATOM 973 N N . TYR A 1 123 ? 11.481 -11.603 3.651 1.00 72.94 123 TYR A N 1
ATOM 974 C CA . TYR A 1 123 ? 10.830 -10.332 3.333 1.00 72.94 123 TYR A CA 1
ATOM 975 C C . TYR A 1 123 ? 10.370 -10.218 1.869 1.00 72.94 123 TYR A C 1
ATOM 977 O O . TYR A 1 123 ? 10.704 -11.060 1.025 1.00 72.94 123 TYR A O 1
ATOM 985 N N . ILE A 1 124 ? 9.596 -9.165 1.569 1.00 79.12 124 ILE A N 1
ATOM 986 C CA . ILE A 1 124 ? 9.095 -8.835 0.225 1.00 79.12 124 ILE A CA 1
ATOM 987 C C . ILE A 1 124 ? 10.220 -8.271 -0.644 1.00 79.12 124 ILE A C 1
ATOM 989 O O . ILE A 1 124 ? 10.750 -7.190 -0.395 1.00 79.12 124 ILE A O 1
ATOM 993 N N . THR A 1 125 ? 10.587 -8.997 -1.693 1.00 84.06 125 THR A N 1
ATOM 994 C CA . THR A 1 125 ? 11.657 -8.600 -2.613 1.00 84.06 125 THR A CA 1
ATOM 995 C C . THR A 1 125 ? 11.155 -7.810 -3.810 1.00 84.06 125 THR A C 1
ATOM 997 O O . THR A 1 125 ? 11.965 -7.177 -4.485 1.00 84.06 125 THR A O 1
ATOM 1000 N N . HIS A 1 126 ? 9.854 -7.866 -4.104 1.00 89.94 126 HIS A N 1
ATOM 1001 C CA . HIS A 1 126 ? 9.286 -7.213 -5.276 1.00 89.94 126 HIS A CA 1
ATOM 1002 C C . HIS A 1 126 ? 7.793 -6.936 -5.119 1.00 89.94 126 HIS A C 1
ATOM 1004 O O . HIS A 1 126 ? 7.088 -7.727 -4.494 1.00 89.94 126 HIS A O 1
ATOM 1010 N N . VAL A 1 127 ? 7.323 -5.863 -5.753 1.00 90.44 127 VAL A N 1
ATOM 1011 C CA . VAL A 1 127 ? 5.913 -5.467 -5.824 1.00 90.44 127 VAL A CA 1
ATOM 1012 C C . VAL A 1 127 ? 5.526 -5.122 -7.265 1.00 90.44 127 VAL A C 1
ATOM 1014 O O . VAL A 1 127 ? 6.340 -4.621 -8.046 1.00 90.44 127 VAL A O 1
ATOM 1017 N N . GLY A 1 128 ? 4.281 -5.416 -7.615 1.00 94.50 128 GLY A N 1
ATOM 1018 C CA . GLY A 1 128 ? 3.594 -4.940 -8.809 1.00 94.50 128 GLY A CA 1
ATOM 1019 C C . GLY A 1 128 ? 2.136 -4.628 -8.483 1.00 94.50 128 GLY A C 1
ATOM 1020 O O . GLY A 1 128 ? 1.678 -4.893 -7.374 1.00 94.50 128 GLY A O 1
ATOM 1021 N N . TYR A 1 129 ? 1.407 -4.079 -9.449 1.00 95.56 129 TYR A N 1
ATOM 1022 C CA . TYR A 1 129 ? 0.030 -3.634 -9.245 1.00 95.56 129 TYR A CA 1
ATOM 1023 C C . TYR A 1 129 ? -0.882 -4.152 -10.348 1.00 95.56 129 TYR A C 1
ATOM 1025 O O . TYR A 1 129 ? -0.541 -4.057 -11.530 1.00 95.56 129 TYR A O 1
ATOM 1033 N N . LEU A 1 130 ? -2.031 -4.706 -9.963 1.00 95.62 130 LEU A N 1
ATOM 1034 C CA . LEU A 1 130 ? -3.047 -5.178 -10.893 1.00 95.62 130 LEU A CA 1
ATOM 1035 C C . LEU A 1 130 ? -3.558 -4.009 -11.740 1.00 95.62 130 LEU A C 1
ATOM 1037 O O . LEU A 1 130 ? -3.898 -2.950 -11.222 1.00 95.62 130 LEU A O 1
ATOM 1041 N N . GLU A 1 131 ? -3.616 -4.201 -13.051 1.00 97.44 131 GLU A N 1
ATOM 1042 C CA . GLU A 1 131 ? -4.131 -3.200 -13.981 1.00 97.44 131 GLU A CA 1
ATOM 1043 C C . GLU A 1 131 ? -5.570 -3.526 -14.382 1.00 97.44 131 GLU A C 1
ATOM 1045 O O . GLU A 1 131 ? -6.482 -2.744 -14.127 1.00 97.44 131 GLU A O 1
ATOM 1050 N N . LYS A 1 132 ? -5.760 -4.667 -15.052 1.00 96.31 132 LYS A N 1
ATOM 1051 C CA . LYS A 1 132 ? -7.037 -5.122 -15.615 1.00 96.31 132 LYS A CA 1
ATOM 1052 C C . LYS A 1 132 ? -6.975 -6.616 -15.955 1.00 96.31 132 LYS A C 1
ATOM 1054 O O . LYS A 1 132 ? -5.864 -7.126 -16.158 1.00 96.31 132 LYS A O 1
ATOM 1059 N N . PRO A 1 133 ? -8.118 -7.310 -16.088 1.00 96.44 133 PRO A N 1
ATOM 1060 C CA . PRO A 1 133 ? -8.122 -8.696 -16.534 1.00 96.44 133 PRO A CA 1
ATOM 1061 C C . PRO A 1 133 ? -7.562 -8.825 -17.958 1.00 96.44 133 PRO A C 1
ATOM 1063 O O . PRO A 1 133 ? -7.702 -7.931 -18.798 1.00 96.44 133 PRO A O 1
ATOM 1066 N N . VAL A 1 134 ? -6.904 -9.953 -18.231 1.00 96.75 134 VAL A N 1
ATOM 1067 C CA . VAL A 1 134 ? -6.418 -10.294 -19.578 1.00 96.75 134 VAL A CA 1
ATOM 1068 C C . VAL A 1 134 ? -7.590 -10.587 -20.514 1.00 96.75 134 VAL A C 1
ATOM 1070 O O . VAL A 1 134 ? -7.542 -10.223 -21.688 1.00 96.75 134 VAL A O 1
ATOM 1073 N N . ASP A 1 135 ? -8.624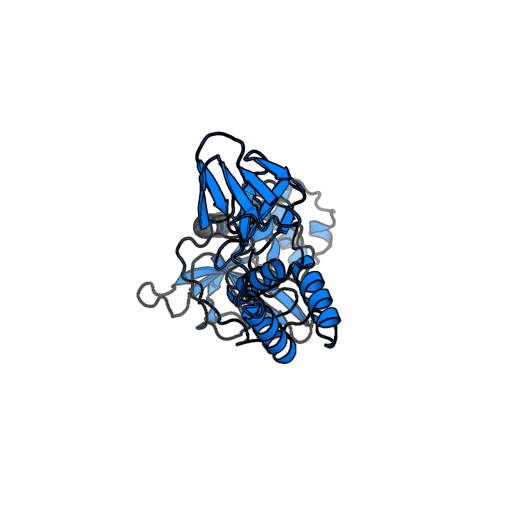 -11.228 -19.977 1.00 95.56 135 ASP A N 1
ATOM 1074 C CA . ASP A 1 135 ? -9.889 -11.534 -20.634 1.00 95.56 135 ASP A CA 1
ATOM 1075 C C . ASP A 1 135 ? -11.001 -10.800 -19.875 1.00 95.56 135 ASP A C 1
ATOM 1077 O O . ASP A 1 135 ? -11.275 -11.114 -18.718 1.00 95.56 135 ASP A O 1
ATOM 1081 N N . ALA A 1 136 ? -11.601 -9.785 -20.502 1.00 93.12 136 ALA A N 1
ATOM 1082 C CA . ALA A 1 136 ? -12.604 -8.934 -19.862 1.00 93.12 136 ALA A CA 1
ATOM 1083 C C . ALA A 1 136 ? -13.863 -9.709 -19.436 1.00 93.12 136 ALA A C 1
ATOM 1085 O O . ALA A 1 136 ? -14.529 -9.296 -18.490 1.00 93.12 136 ALA A O 1
ATOM 1086 N N . ASP A 1 137 ? -14.141 -10.847 -20.079 1.00 94.00 137 ASP A N 1
ATOM 1087 C CA . ASP A 1 137 ? -15.267 -11.721 -19.745 1.00 94.00 137 ASP A CA 1
ATOM 1088 C C . ASP A 1 137 ? -14.933 -12.688 -18.590 1.00 94.00 137 ASP A C 1
ATOM 1090 O O . ASP A 1 137 ? -15.794 -13.439 -18.129 1.00 94.00 137 ASP A O 1
ATOM 1094 N N . LYS A 1 138 ? -13.680 -12.690 -18.109 1.00 90.38 138 LYS A N 1
ATOM 1095 C CA . LYS A 1 138 ? -13.189 -13.532 -17.005 1.00 90.38 138 LYS A CA 1
ATOM 1096 C C . LYS A 1 138 ? -12.435 -12.696 -15.965 1.00 90.38 138 LYS A C 1
ATOM 1098 O O . LYS A 1 138 ? -11.219 -12.858 -15.818 1.00 90.38 138 LYS A O 1
ATOM 1103 N N . PRO A 1 139 ? -13.136 -11.830 -15.214 1.00 86.12 139 PRO A N 1
ATOM 1104 C CA . PRO A 1 139 ? -12.521 -10.967 -14.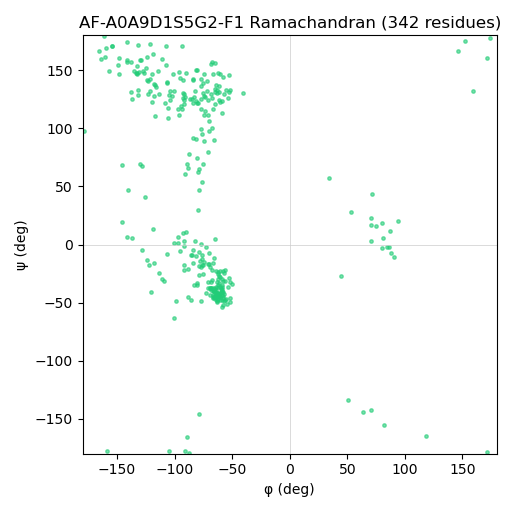206 1.00 86.12 139 PRO A CA 1
ATOM 1105 C C . PRO A 1 139 ? -11.813 -11.741 -13.084 1.00 86.12 139 PRO A C 1
ATOM 1107 O O . PRO A 1 139 ? -10.868 -11.220 -12.504 1.00 86.12 139 PRO A O 1
ATOM 1110 N N . ASP A 1 140 ? -12.170 -13.000 -12.836 1.00 85.06 140 ASP A N 1
ATOM 1111 C CA . ASP A 1 140 ? -11.497 -13.830 -11.826 1.00 85.06 140 ASP A CA 1
ATOM 1112 C C . ASP A 1 140 ? -10.230 -14.530 -12.352 1.00 85.06 140 ASP A C 1
ATOM 1114 O O . ASP A 1 140 ? -9.476 -15.115 -11.572 1.00 85.06 140 ASP A O 1
ATOM 1118 N N . GLY A 1 141 ? -9.982 -14.462 -13.667 1.00 88.62 141 GLY A N 1
ATOM 1119 C CA . GLY A 1 141 ? -8.887 -15.138 -14.361 1.00 88.62 141 GLY A CA 1
ATOM 1120 C C . GLY A 1 141 ? -7.518 -14.457 -14.227 1.00 88.62 141 GLY A C 1
ATOM 1121 O O . GLY A 1 141 ? -7.160 -13.898 -13.194 1.00 88.62 141 GLY A O 1
ATOM 1122 N N . ASP A 1 142 ? -6.710 -14.535 -15.288 1.00 93.88 142 ASP A N 1
ATOM 1123 C CA . ASP A 1 142 ? -5.381 -13.909 -15.341 1.00 93.88 142 ASP A CA 1
ATOM 1124 C C . ASP A 1 142 ? -5.497 -12.387 -15.521 1.00 93.88 142 ASP A C 1
ATOM 1126 O O . ASP A 1 142 ? -6.396 -11.895 -16.208 1.00 93.88 142 ASP A O 1
ATOM 1130 N N . TRP A 1 143 ? -4.565 -11.637 -14.938 1.00 96.38 143 TRP A N 1
ATOM 1131 C CA . TRP A 1 143 ? -4.555 -10.172 -14.954 1.00 96.38 143 TRP A CA 1
ATOM 1132 C C . TRP A 1 143 ? -3.250 -9.627 -15.512 1.00 96.38 143 TRP A C 1
ATOM 1134 O O . TRP A 1 143 ? -2.185 -10.235 -15.393 1.00 96.38 143 TRP A O 1
ATOM 1144 N N . TYR A 1 144 ? -3.325 -8.439 -16.102 1.00 98.19 144 TYR A N 1
ATOM 1145 C CA . TYR A 1 144 ? -2.138 -7.640 -16.346 1.00 98.19 144 TYR A CA 1
ATOM 1146 C C . TYR A 1 144 ? -1.663 -6.998 -15.043 1.00 98.19 144 TYR A C 1
ATOM 1148 O O . TYR A 1 144 ? -2.463 -6.510 -14.246 1.00 98.19 144 TYR A O 1
ATOM 1156 N N . VAL A 1 145 ? -0.347 -6.995 -14.853 1.00 97.94 145 VAL A N 1
ATOM 1157 C CA . VAL A 1 145 ? 0.348 -6.389 -13.717 1.00 97.94 145 VAL A CA 1
ATOM 1158 C C . VAL A 1 145 ? 1.320 -5.351 -14.254 1.00 97.94 145 VAL A C 1
ATOM 1160 O O . VAL A 1 145 ? 2.082 -5.649 -15.174 1.00 97.94 145 VAL A O 1
ATOM 1163 N N . ILE A 1 146 ? 1.328 -4.145 -13.692 1.00 98.62 146 ILE A N 1
ATOM 1164 C CA . ILE A 1 146 ? 2.356 -3.142 -13.982 1.00 98.62 146 ILE A CA 1
ATOM 1165 C C . ILE A 1 146 ? 3.380 -3.129 -12.847 1.00 98.62 146 ILE A C 1
ATOM 1167 O O . ILE A 1 146 ? 3.030 -3.106 -11.669 1.00 98.62 146 ILE A O 1
ATOM 1171 N N . GLU A 1 147 ? 4.661 -3.159 -13.202 1.00 97.25 147 GLU A N 1
ATOM 1172 C CA . GLU A 1 147 ? 5.771 -3.224 -12.252 1.00 97.25 147 GLU A CA 1
ATOM 1173 C C . GLU A 1 147 ? 7.015 -2.505 -12.786 1.00 97.25 147 GLU A C 1
ATOM 1175 O O . GLU A 1 147 ? 7.321 -2.548 -13.980 1.00 97.25 147 GLU A O 1
ATOM 1180 N N . ALA A 1 148 ? 7.793 -1.897 -11.891 1.00 96.94 148 ALA A N 1
ATOM 1181 C CA . ALA A 1 148 ? 9.143 -1.451 -12.207 1.00 96.94 148 ALA A CA 1
ATOM 1182 C C . ALA A 1 148 ? 10.082 -2.650 -12.020 1.00 96.94 148 ALA A C 1
ATOM 1184 O O . ALA A 1 148 ? 10.537 -2.954 -10.921 1.00 96.94 148 ALA A O 1
ATOM 1185 N N . ARG A 1 149 ? 10.308 -3.395 -13.104 1.00 95.69 149 ARG A N 1
ATOM 1186 C CA . ARG A 1 149 ? 10.836 -4.769 -13.053 1.00 95.69 149 ARG A CA 1
ATOM 1187 C C . ARG A 1 149 ? 12.333 -4.859 -12.749 1.00 95.69 149 ARG A C 1
ATOM 1189 O O . ARG A 1 149 ? 12.815 -5.894 -12.299 1.00 95.69 149 ARG A O 1
ATOM 1196 N N . GLY A 1 150 ? 13.087 -3.817 -13.063 1.00 96.38 150 GLY A N 1
ATOM 1197 C CA . GLY A 1 150 ? 14.537 -3.790 -12.901 1.00 96.38 150 GLY A CA 1
ATOM 1198 C C . GLY A 1 150 ? 15.214 -2.977 -13.992 1.00 96.38 150 GLY A C 1
ATOM 1199 O O . GLY A 1 150 ? 14.615 -2.681 -15.026 1.00 96.38 150 GLY A O 1
ATOM 1200 N N . VAL A 1 151 ? 16.490 -2.653 -13.780 1.00 98.19 151 VAL A N 1
ATOM 1201 C CA . VAL A 1 151 ? 17.257 -1.727 -14.634 1.00 98.19 151 VAL A CA 1
ATOM 1202 C C . VAL A 1 151 ? 17.276 -2.140 -16.105 1.00 98.19 151 VAL A C 1
ATOM 1204 O O . VAL A 1 151 ? 17.253 -1.288 -16.983 1.00 98.19 151 VAL A O 1
ATOM 1207 N N . MET A 1 152 ? 17.236 -3.437 -16.407 1.00 98.31 152 MET A N 1
ATOM 1208 C CA . MET A 1 152 ? 17.234 -3.905 -17.796 1.00 98.31 152 MET A CA 1
ATOM 1209 C C . MET A 1 152 ? 15.893 -3.710 -18.515 1.00 98.31 152 MET A C 1
ATOM 1211 O O . MET A 1 152 ? 15.854 -3.773 -19.741 1.00 98.31 152 MET A O 1
ATOM 1215 N N . TYR A 1 153 ? 14.814 -3.451 -17.775 1.00 97.88 153 TYR A N 1
ATOM 1216 C CA . TYR A 1 153 ? 13.441 -3.503 -18.278 1.00 97.88 153 TYR A CA 1
ATOM 1217 C C . TYR A 1 153 ? 12.697 -2.170 -18.145 1.00 97.88 153 TYR A C 1
ATOM 1219 O O . TYR A 1 153 ? 12.007 -1.783 -19.080 1.00 97.88 153 TYR A O 1
ATOM 1227 N N . GLY A 1 154 ? 12.863 -1.453 -17.029 1.00 98.25 154 GLY A N 1
ATOM 1228 C CA . GLY A 1 154 ? 12.056 -0.268 -16.720 1.00 98.25 154 GLY A CA 1
ATOM 1229 C C . GLY A 1 154 ? 10.697 -0.619 -16.107 1.00 98.25 154 GLY A C 1
ATOM 1230 O O . GLY A 1 154 ? 10.545 -1.681 -15.492 1.00 98.25 154 GLY A O 1
ATOM 1231 N N . VAL A 1 155 ? 9.725 0.281 -16.268 1.00 98.56 155 VAL A N 1
ATOM 1232 C CA . VAL A 1 155 ? 8.320 0.048 -15.907 1.00 98.56 155 VAL A CA 1
ATOM 1233 C C . VAL A 1 155 ? 7.629 -0.684 -17.051 1.00 98.56 155 VAL A C 1
ATOM 1235 O O . VAL A 1 155 ? 7.623 -0.216 -18.186 1.00 98.56 155 VAL A O 1
ATOM 1238 N N . VAL A 1 156 ? 7.074 -1.857 -16.765 1.00 98.19 156 VAL A N 1
ATOM 1239 C CA . VAL A 1 156 ? 6.537 -2.767 -17.780 1.00 98.19 156 VAL A CA 1
ATOM 1240 C C . VAL A 1 156 ? 5.215 -3.374 -17.342 1.00 98.19 156 VAL A C 1
ATOM 1242 O O . VAL A 1 156 ? 4.935 -3.497 -16.152 1.00 98.19 156 VAL A O 1
ATOM 1245 N N . ARG A 1 157 ? 4.438 -3.813 -18.333 1.00 98.19 157 ARG A N 1
ATOM 1246 C CA . ARG A 1 157 ? 3.261 -4.659 -18.148 1.00 98.19 157 ARG A CA 1
ATOM 1247 C C . ARG A 1 157 ? 3.660 -6.132 -18.281 1.00 98.19 157 ARG A C 1
ATO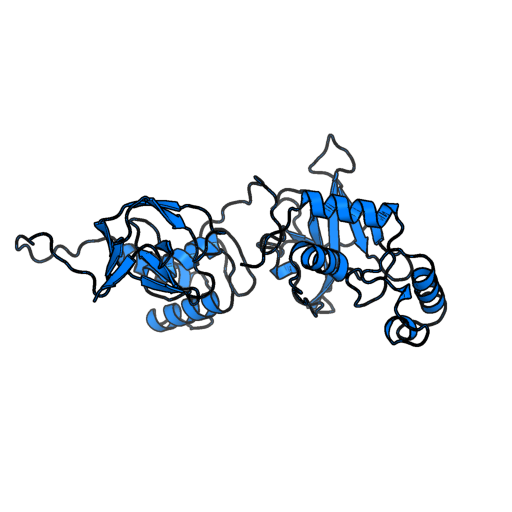M 1249 O O . ARG A 1 157 ? 4.243 -6.525 -19.292 1.00 98.19 157 ARG A O 1
ATOM 1256 N N . THR A 1 158 ? 3.342 -6.946 -17.284 1.00 96.81 158 THR A N 1
ATOM 1257 C CA . THR A 1 158 ? 3.502 -8.407 -17.268 1.00 96.81 158 THR A CA 1
ATOM 1258 C C . THR A 1 158 ? 2.150 -9.082 -17.033 1.00 96.81 158 THR A C 1
ATOM 1260 O O . THR A 1 158 ? 1.145 -8.407 -16.814 1.00 96.81 158 THR A O 1
ATOM 1263 N N . ARG A 1 159 ? 2.088 -10.413 -17.139 1.00 95.81 159 ARG A N 1
ATOM 1264 C CA . ARG A 1 159 ? 0.913 -11.181 -16.705 1.00 95.81 159 ARG A CA 1
ATOM 1265 C C . ARG A 1 159 ? 1.117 -11.703 -15.295 1.00 95.81 159 ARG A C 1
ATOM 1267 O O . ARG A 1 159 ? 2.225 -12.129 -14.956 1.00 95.81 159 ARG A O 1
ATOM 1274 N N . LEU A 1 160 ? 0.041 -11.723 -14.521 1.00 93.38 160 LEU A N 1
ATOM 1275 C CA . LEU A 1 160 ? 0.010 -12.254 -13.167 1.00 93.38 160 LEU A CA 1
ATOM 1276 C C . LEU A 1 160 ? 0.509 -13.706 -13.150 1.00 93.38 160 LEU A C 1
ATOM 1278 O O . LEU A 1 160 ? 1.430 -14.026 -12.405 1.00 93.38 160 LEU A O 1
ATOM 1282 N N . SER A 1 161 ? 0.016 -14.543 -14.065 1.00 93.00 161 SER A N 1
ATOM 1283 C CA . SER A 1 161 ? 0.396 -15.961 -14.167 1.00 93.00 161 SER A CA 1
ATOM 1284 C C . SER A 1 161 ? 1.856 -16.226 -14.579 1.00 93.00 161 SER A C 1
ATOM 1286 O O . SER A 1 161 ? 2.366 -17.331 -14.406 1.00 93.00 161 SER A O 1
ATOM 1288 N N . GLN A 1 162 ? 2.566 -15.228 -15.116 1.00 92.94 162 GLN A N 1
ATOM 1289 C CA . GLN A 1 162 ? 3.939 -15.377 -15.629 1.00 92.94 162 GLN A CA 1
ATOM 1290 C C . GLN A 1 162 ? 5.025 -15.067 -14.596 1.00 92.94 162 GLN A C 1
ATOM 1292 O O . GLN A 1 162 ? 6.219 -15.047 -14.913 1.00 92.94 162 GLN A O 1
ATOM 1297 N N . ARG A 1 163 ? 4.631 -14.760 -13.366 1.00 90.56 163 ARG A N 1
ATOM 1298 C CA . ARG A 1 163 ? 5.513 -14.254 -12.319 1.00 90.56 163 ARG A CA 1
ATOM 1299 C C . ARG A 1 163 ? 5.251 -15.031 -11.034 1.00 90.56 163 ARG A C 1
ATOM 1301 O O . ARG A 1 163 ? 4.134 -15.447 -10.769 1.00 90.56 163 ARG A O 1
ATOM 1308 N N . GLY A 1 164 ? 6.292 -15.216 -10.225 1.00 87.81 164 GLY A N 1
ATOM 1309 C CA . GLY A 1 164 ? 6.205 -15.919 -8.941 1.00 87.81 164 GLY A CA 1
ATOM 1310 C C . GLY A 1 164 ? 5.618 -15.063 -7.818 1.00 87.81 164 GLY A C 1
ATOM 1311 O O . GLY A 1 164 ? 6.227 -14.985 -6.753 1.00 87.81 164 GLY A O 1
ATOM 1312 N N . TRP A 1 165 ? 4.505 -14.370 -8.072 1.00 87.75 165 TRP A N 1
ATOM 1313 C CA . TRP A 1 165 ? 3.769 -13.662 -7.025 1.00 87.75 165 TRP A CA 1
ATOM 1314 C C . TRP A 1 165 ? 3.218 -14.687 -6.034 1.00 87.75 165 TRP A C 1
ATOM 1316 O O . TRP A 1 165 ? 2.707 -15.728 -6.435 1.00 87.75 165 TRP A O 1
ATOM 1326 N N . ASN A 1 166 ? 3.375 -14.425 -4.742 1.00 81.38 166 ASN A N 1
ATOM 1327 C CA . ASN A 1 166 ? 2.994 -15.371 -3.689 1.00 81.38 166 ASN A CA 1
ATOM 1328 C C . ASN A 1 166 ? 2.375 -14.697 -2.459 1.00 81.38 166 ASN A C 1
ATOM 1330 O O . ASN A 1 166 ? 2.145 -15.356 -1.448 1.00 81.38 166 ASN A O 1
ATOM 1334 N N . ARG A 1 167 ? 2.130 -13.388 -2.549 1.00 80.38 167 ARG A N 1
ATOM 1335 C CA . ARG A 1 167 ? 1.270 -12.609 -1.658 1.00 80.38 167 ARG A CA 1
ATOM 1336 C C . ARG A 1 167 ? 0.636 -11.490 -2.468 1.00 80.38 167 ARG A C 1
ATOM 1338 O O . ARG A 1 167 ? 1.174 -11.108 -3.508 1.00 80.38 167 ARG A O 1
ATOM 1345 N N . TRP A 1 168 ? -0.455 -10.931 -1.979 1.00 84.06 168 TRP A N 1
ATOM 1346 C CA . TRP A 1 168 ? -1.140 -9.817 -2.623 1.00 84.06 168 TRP A CA 1
ATOM 1347 C C . TRP A 1 168 ? -2.131 -9.172 -1.650 1.00 84.06 168 TRP A C 1
ATOM 1349 O O . TRP A 1 168 ? -2.416 -9.761 -0.613 1.00 84.06 168 TRP A O 1
ATOM 1359 N N . GLY A 1 169 ? -2.643 -7.982 -1.957 1.00 82.06 169 GLY A N 1
ATOM 1360 C CA . GLY A 1 169 ? -3.690 -7.352 -1.157 1.00 82.06 169 GLY A CA 1
ATOM 1361 C C . GLY A 1 169 ? -4.038 -5.928 -1.584 1.00 82.06 169 GLY A C 1
ATOM 1362 O O . GLY A 1 169 ? -3.445 -5.360 -2.506 1.00 82.06 169 GLY A O 1
ATOM 1363 N N . LEU A 1 170 ? -5.023 -5.350 -0.898 1.00 82.69 170 LEU A N 1
ATOM 1364 C CA . LEU A 1 170 ? -5.474 -3.973 -1.100 1.00 82.69 170 LEU A CA 1
ATOM 1365 C C . LEU A 1 170 ? -4.715 -3.040 -0.164 1.00 82.69 170 LEU A C 1
ATOM 1367 O O . LEU A 1 170 ? -4.782 -3.230 1.045 1.00 82.69 170 LEU A O 1
ATOM 1371 N N . MET A 1 171 ? -4.055 -2.008 -0.694 1.00 81.69 171 MET A N 1
ATOM 1372 C CA . MET A 1 171 ? -3.274 -1.036 0.087 1.00 81.69 171 MET A CA 1
ATOM 1373 C C . MET A 1 171 ? -4.169 -0.020 0.820 1.00 81.69 171 MET A C 1
ATOM 1375 O O . MET A 1 171 ? -4.022 1.189 0.641 1.00 81.69 171 MET A O 1
ATOM 1379 N N . LEU A 1 172 ? -5.130 -0.501 1.616 1.00 77.44 172 LEU A N 1
ATOM 1380 C CA . LEU A 1 172 ? -6.222 0.286 2.209 1.00 77.44 172 LEU A CA 1
ATOM 1381 C C . LEU A 1 172 ? -5.748 1.456 3.072 1.00 77.44 172 LEU A C 1
ATOM 1383 O O . LEU A 1 172 ? -6.487 2.430 3.225 1.00 77.44 172 LEU A O 1
ATOM 1387 N N . LYS A 1 173 ? -4.520 1.396 3.592 1.00 76.19 173 LYS A N 1
ATOM 1388 C CA . LYS A 1 173 ? -3.904 2.496 4.335 1.00 76.19 173 LYS A CA 1
ATOM 1389 C C . LYS A 1 173 ? -3.709 3.758 3.490 1.00 76.19 173 LYS A C 1
ATOM 1391 O O . LYS A 1 173 ? -3.877 4.868 3.987 1.00 76.19 173 LYS A O 1
ATOM 1396 N N . TYR A 1 174 ? -3.370 3.596 2.213 1.00 82.00 174 TYR A N 1
ATOM 1397 C CA . TYR A 1 174 ? -2.988 4.702 1.330 1.00 82.00 174 TYR A CA 1
ATOM 1398 C C . TYR A 1 174 ? -3.827 4.802 0.063 1.00 82.00 174 TYR A C 1
ATOM 1400 O O . TYR A 1 174 ? -3.754 5.819 -0.623 1.00 82.00 174 TYR A O 1
ATOM 1408 N N . MET A 1 175 ? -4.605 3.775 -0.266 1.00 85.31 175 MET A N 1
ATOM 1409 C CA . MET A 1 175 ? -5.444 3.751 -1.453 1.00 85.31 175 MET A CA 1
ATOM 1410 C C . MET A 1 175 ? -6.917 3.654 -1.106 1.00 85.31 175 MET A C 1
ATOM 1412 O O . MET A 1 175 ? -7.340 2.883 -0.247 1.00 85.31 175 MET A O 1
ATOM 1416 N N . ASP A 1 176 ? -7.683 4.446 -1.838 1.00 87.06 176 ASP A N 1
ATOM 1417 C CA . ASP A 1 176 ? -9.123 4.351 -1.934 1.00 87.06 176 ASP A CA 1
ATOM 1418 C C . ASP A 1 176 ? -9.482 3.499 -3.159 1.00 87.06 176 ASP A C 1
ATOM 1420 O O . ASP A 1 176 ? -9.126 3.820 -4.303 1.00 87.06 176 ASP A O 1
ATOM 1424 N N . TYR A 1 177 ? -10.162 2.386 -2.902 1.00 85.12 177 TYR A N 1
ATOM 1425 C CA . TYR A 1 177 ? -10.644 1.460 -3.922 1.00 85.12 177 TYR A CA 1
ATOM 1426 C C . TYR A 1 177 ? -12.119 1.699 -4.288 1.00 85.12 177 TYR A C 1
ATOM 1428 O O . TYR A 1 177 ? -12.661 0.957 -5.100 1.00 85.12 177 TYR A O 1
ATOM 1436 N N . GLY A 1 178 ? -12.754 2.756 -3.766 1.00 83.06 178 GLY A N 1
ATOM 1437 C CA . GLY A 1 178 ? -14.182 3.018 -3.943 1.00 83.06 178 GLY A CA 1
ATOM 1438 C C . GLY A 1 178 ? -15.036 2.011 -3.171 1.00 83.06 178 GLY A C 1
ATOM 1439 O O . GLY A 1 178 ? -14.649 1.565 -2.094 1.00 83.06 178 GLY A O 1
ATOM 1440 N N . ASP A 1 179 ? -16.168 1.603 -3.748 1.00 70.62 179 ASP A N 1
ATOM 1441 C CA . ASP A 1 179 ? -17.145 0.692 -3.123 1.00 70.62 179 ASP A CA 1
ATOM 1442 C C . ASP A 1 179 ? -16.735 -0.794 -3.192 1.00 70.62 179 ASP A C 1
ATOM 1444 O O . ASP A 1 179 ? -17.576 -1.691 -3.292 1.00 70.62 179 ASP A O 1
ATOM 1448 N N . VAL A 1 180 ? -15.430 -1.084 -3.194 1.00 73.19 180 VAL A N 1
ATOM 1449 C CA . VAL A 1 180 ? -14.952 -2.468 -3.161 1.00 73.19 180 VAL A CA 1
ATOM 1450 C C . VAL A 1 180 ? -15.327 -3.072 -1.815 1.00 73.19 180 VAL A C 1
ATOM 1452 O O . VAL A 1 180 ? -14.850 -2.629 -0.772 1.00 73.19 180 VAL A O 1
ATOM 1455 N N . ASN A 1 181 ? -16.178 -4.098 -1.852 1.00 67.75 181 ASN A N 1
ATOM 1456 C CA . ASN A 1 181 ? -16.567 -4.840 -0.664 1.00 67.75 181 ASN A CA 1
ATOM 1457 C C . ASN A 1 181 ? -15.373 -5.666 -0.169 1.00 67.75 181 ASN A C 1
ATOM 1459 O O . ASN A 1 181 ? -15.076 -6.737 -0.704 1.00 67.75 181 ASN A O 1
ATOM 1463 N N . VAL A 1 182 ? -14.657 -5.128 0.814 1.00 70.19 182 VAL A N 1
ATOM 1464 C CA . VAL A 1 182 ? -13.631 -5.868 1.547 1.00 70.19 182 VAL A CA 1
ATOM 1465 C C . VAL A 1 182 ? -14.362 -6.780 2.531 1.00 70.19 182 VAL A C 1
ATOM 1467 O O . VAL A 1 182 ? -15.178 -6.264 3.293 1.00 70.19 182 VAL A O 1
ATOM 1470 N N . PRO A 1 183 ? -14.114 -8.102 2.524 1.00 66.19 183 PRO A N 1
ATOM 1471 C CA . PRO A 1 183 ? -14.825 -9.020 3.402 1.00 66.19 183 PRO A CA 1
ATOM 1472 C C . PRO A 1 183 ? -14.725 -8.587 4.866 1.00 66.19 183 PRO A C 1
ATOM 1474 O O . PRO A 1 183 ? -13.622 -8.407 5.390 1.00 66.19 183 PRO A O 1
ATOM 1477 N N . GLU A 1 184 ? -15.874 -8.443 5.526 1.00 69.56 184 GLU A N 1
ATOM 1478 C CA . GLU A 1 184 ? -15.902 -8.311 6.976 1.00 69.56 184 GLU A CA 1
ATOM 1479 C C . GLU A 1 184 ? -15.356 -9.594 7.599 1.00 69.56 184 GLU A C 1
ATOM 1481 O O . GLU A 1 184 ? -15.702 -10.714 7.213 1.00 69.56 184 GLU A O 1
ATOM 1486 N N . ARG A 1 185 ? -14.461 -9.416 8.559 1.00 74.50 185 ARG A N 1
ATOM 1487 C CA . ARG A 1 185 ? -13.942 -10.474 9.405 1.00 74.50 185 ARG A CA 1
ATOM 1488 C C . ARG A 1 185 ? -14.583 -10.386 10.767 1.00 74.50 185 ARG A C 1
ATOM 1490 O O . ARG A 1 185 ? -14.604 -9.318 11.370 1.00 74.50 185 ARG A O 1
ATOM 1497 N N . GLU A 1 186 ? -15.035 -11.541 11.224 1.00 81.00 186 GLU A N 1
ATOM 1498 C CA . GLU A 1 186 ? -15.492 -11.752 12.586 1.00 81.00 186 GLU A CA 1
ATOM 1499 C C . GLU A 1 186 ? -14.305 -11.638 13.549 1.00 81.00 186 GLU A C 1
ATOM 1501 O O . GLU A 1 186 ? -13.277 -12.317 13.390 1.00 81.00 186 GLU A O 1
ATOM 1506 N N . LEU A 1 187 ? -14.439 -10.777 14.556 1.00 85.94 187 LEU A N 1
ATOM 1507 C CA . LEU A 1 187 ? -13.464 -10.665 15.627 1.00 85.94 187 LEU A CA 1
ATOM 1508 C C . LEU A 1 187 ? -13.267 -12.019 16.327 1.00 85.94 187 LEU A C 1
ATOM 1510 O O . LEU A 1 187 ? -14.212 -12.673 16.747 1.00 85.94 187 LEU A O 1
ATOM 1514 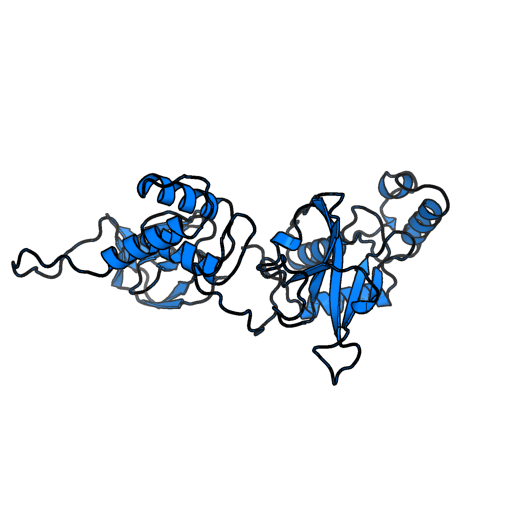N N . GLY A 1 188 ? -12.010 -12.445 16.471 1.00 83.50 188 GLY A N 1
ATOM 1515 C CA . GLY A 1 188 ? -11.664 -13.728 17.097 1.00 83.50 188 GLY A CA 1
ATOM 1516 C C . GLY A 1 188 ? -11.565 -14.915 16.133 1.00 83.50 188 GLY A C 1
ATOM 1517 O O . GLY A 1 188 ? -10.990 -15.938 16.508 1.00 83.50 188 GLY A O 1
ATOM 1518 N N . ALA A 1 189 ? -11.996 -14.776 14.871 1.00 80.62 189 ALA A N 1
ATOM 1519 C CA . ALA A 1 189 ? -11.832 -15.820 13.851 1.00 80.62 189 ALA A CA 1
ATOM 1520 C C . ALA A 1 189 ? -10.361 -16.057 13.454 1.00 80.62 189 ALA A C 1
ATOM 1522 O O . ALA A 1 189 ? -9.997 -17.122 12.949 1.00 80.62 189 ALA A O 1
ATOM 1523 N N . ARG A 1 190 ? -9.490 -15.070 13.692 1.00 82.38 190 ARG A N 1
ATOM 1524 C CA . ARG A 1 190 ? -8.043 -15.166 13.477 1.00 82.38 190 ARG A CA 1
ATOM 1525 C C . ARG A 1 190 ? -7.268 -14.448 14.577 1.00 82.38 190 ARG A C 1
ATOM 1527 O O . ARG A 1 190 ? -7.774 -13.550 15.240 1.00 82.38 190 ARG A O 1
ATOM 1534 N N . LEU A 1 191 ? -6.004 -14.832 14.729 1.00 85.19 191 LEU A N 1
ATOM 1535 C CA . LEU A 1 191 ? -5.053 -14.124 15.582 1.00 85.19 191 LEU A CA 1
ATOM 1536 C C . LEU A 1 191 ? -4.733 -12.758 14.969 1.00 85.19 191 LEU A C 1
ATOM 1538 O O . LEU A 1 191 ? -4.345 -12.716 13.803 1.00 85.19 191 LEU A O 1
ATOM 1542 N N . LEU A 1 192 ? -4.828 -11.681 15.753 1.00 85.94 192 LEU A N 1
ATOM 1543 C CA . LEU A 1 192 ? -4.446 -10.329 15.328 1.00 85.94 192 LEU A CA 1
ATOM 1544 C C . LEU A 1 192 ? -3.140 -9.900 16.000 1.00 85.94 192 LEU A C 1
ATOM 1546 O O . LEU A 1 192 ? -2.891 -10.180 17.172 1.00 85.94 192 LEU A O 1
ATOM 1550 N N . LYS A 1 193 ? -2.277 -9.231 15.241 1.00 83.25 193 LYS A N 1
ATOM 1551 C CA . LYS A 1 193 ? -0.990 -8.710 15.708 1.00 83.25 193 LYS A CA 1
ATOM 1552 C C . LYS A 1 193 ? -0.576 -7.516 14.861 1.00 83.25 193 LYS A C 1
ATOM 1554 O O . LYS A 1 193 ? -1.149 -7.268 13.802 1.00 83.25 193 LYS A O 1
ATOM 1559 N N . ARG A 1 194 ? 0.483 -6.838 15.305 1.00 79.81 194 ARG A N 1
ATOM 1560 C CA . ARG A 1 194 ? 1.109 -5.717 14.600 1.00 79.81 194 ARG A CA 1
ATOM 1561 C C . ARG A 1 194 ? 1.199 -5.936 13.086 1.00 79.81 194 ARG A C 1
ATOM 1563 O O . ARG A 1 194 ? 1.726 -6.961 12.654 1.00 79.81 194 ARG A O 1
ATOM 1570 N N . GLY A 1 195 ? 0.758 -4.934 12.327 1.00 63.47 195 GLY A N 1
ATOM 1571 C CA . GLY A 1 195 ? 0.822 -4.907 10.861 1.00 63.47 195 GLY A CA 1
ATOM 1572 C C . GLY A 1 195 ? -0.380 -5.541 10.158 1.00 63.47 195 GLY A C 1
ATOM 1573 O O . GLY A 1 195 ? -0.485 -5.424 8.945 1.00 63.47 195 GLY A O 1
ATOM 1574 N N . MET A 1 196 ? -1.288 -6.183 10.897 1.00 72.44 196 MET A N 1
ATOM 1575 C CA . MET A 1 196 ? -2.568 -6.640 10.354 1.00 72.44 196 MET A CA 1
ATOM 1576 C C . MET A 1 196 ? -3.569 -5.484 10.309 1.00 72.44 196 MET A C 1
ATOM 1578 O O . MET A 1 196 ? -3.539 -4.624 11.187 1.00 72.44 196 MET A O 1
ATOM 1582 N N . SER A 1 197 ? -4.499 -5.511 9.359 1.00 71.62 197 SER A N 1
ATOM 1583 C CA . SER A 1 197 ? -5.675 -4.637 9.379 1.00 71.62 197 SER A CA 1
ATOM 1584 C C . SER A 1 197 ? -6.946 -5.437 9.110 1.00 71.62 197 SER A C 1
ATOM 1586 O O . SER A 1 197 ? -6.895 -6.620 8.762 1.00 71.62 197 SER A O 1
ATOM 1588 N N . GLY A 1 198 ? -8.101 -4.804 9.274 1.00 72.75 198 GLY A N 1
ATOM 1589 C CA . GLY A 1 198 ? -9.392 -5.389 8.924 1.00 72.75 198 GLY A CA 1
ATOM 1590 C C . GLY A 1 198 ? -10.530 -4.833 9.766 1.00 72.75 198 GLY A C 1
ATOM 1591 O O . GLY A 1 198 ? -10.309 -4.066 10.704 1.00 72.75 198 GLY A O 1
ATOM 1592 N N . SER A 1 199 ? -11.758 -5.236 9.437 1.00 75.38 199 SER A N 1
ATOM 1593 C CA . SER A 1 199 ? -12.927 -4.892 10.253 1.00 75.38 199 SER A CA 1
ATOM 1594 C C . SER A 1 199 ? -12.823 -5.475 11.663 1.00 75.38 199 SER A C 1
ATOM 1596 O O . SER A 1 199 ? -13.204 -4.799 12.605 1.00 75.38 199 SER A O 1
ATOM 1598 N N . ASP A 1 200 ? -12.232 -6.663 11.812 1.00 81.56 200 ASP A N 1
ATOM 1599 C CA . ASP A 1 200 ? -11.949 -7.298 13.103 1.00 81.56 200 ASP A CA 1
ATOM 1600 C C . ASP A 1 200 ? -10.937 -6.499 13.937 1.00 81.56 200 ASP A C 1
ATOM 1602 O O . ASP A 1 200 ? -11.079 -6.375 15.147 1.00 81.56 200 ASP A O 1
ATOM 1606 N N . VAL A 1 201 ? -9.919 -5.907 13.309 1.00 86.50 201 VAL A N 1
ATOM 1607 C CA . VAL A 1 201 ? -8.991 -5.004 14.008 1.00 86.50 201 VAL A CA 1
ATOM 1608 C C . VAL A 1 201 ? -9.705 -3.729 14.455 1.00 86.50 201 VAL A C 1
ATOM 1610 O O . VAL A 1 201 ? -9.467 -3.269 15.570 1.00 86.50 201 VAL A O 1
ATOM 1613 N N . ARG A 1 202 ? -10.592 -3.176 13.619 1.00 81.88 202 ARG A N 1
ATOM 1614 C CA . ARG A 1 202 ? -11.397 -2.003 13.982 1.00 81.88 202 ARG A CA 1
ATOM 1615 C C . ARG A 1 202 ? -12.322 -2.316 15.154 1.00 81.88 202 ARG A C 1
ATOM 1617 O O . ARG A 1 202 ? -12.325 -1.573 16.125 1.00 81.88 202 ARG A O 1
ATOM 1624 N N . GLU A 1 203 ? -13.032 -3.435 15.089 1.00 85.12 203 GLU A N 1
ATOM 1625 C CA . GLU A 1 203 ? -13.920 -3.904 16.154 1.00 85.12 203 GLU A CA 1
ATOM 1626 C C . GLU A 1 203 ? -13.144 -4.116 17.465 1.00 85.12 203 GLU A C 1
ATOM 1628 O O . GLU A 1 203 ? -13.550 -3.637 18.520 1.00 85.12 203 GLU A O 1
ATOM 1633 N N . LEU A 1 204 ? -11.951 -4.724 17.406 1.00 93.38 204 LEU A N 1
ATOM 1634 C CA . LEU A 1 204 ? -11.050 -4.819 18.559 1.00 93.38 204 LEU A CA 1
ATOM 1635 C C . LEU A 1 204 ? -10.715 -3.440 19.150 1.00 93.38 204 LEU A C 1
ATOM 1637 O O . LEU A 1 204 ? -10.748 -3.268 20.367 1.00 93.38 204 LEU A O 1
ATOM 1641 N N . GLN A 1 205 ? -10.348 -2.472 18.309 1.00 91.62 205 GLN A N 1
ATOM 1642 C CA . GLN A 1 205 ? -10.024 -1.114 18.748 1.00 91.62 205 GLN A CA 1
ATOM 1643 C C . GLN A 1 205 ? -11.241 -0.425 19.390 1.00 91.62 205 GLN A C 1
ATOM 1645 O O . GLN A 1 205 ? -11.085 0.199 20.438 1.00 91.62 205 GLN A O 1
ATOM 1650 N N . GLU A 1 206 ? -12.438 -0.580 18.818 1.00 85.00 206 GLU A N 1
ATOM 1651 C CA . GLU A 1 206 ? -13.697 -0.043 19.358 1.00 85.00 206 GLU A CA 1
ATOM 1652 C C . GLU A 1 206 ? -13.996 -0.613 20.750 1.00 85.00 206 GLU A C 1
ATOM 1654 O O . GLU A 1 206 ? -14.226 0.155 21.686 1.00 85.00 206 GLU A O 1
ATOM 1659 N N . LEU A 1 207 ? -13.892 -1.935 20.922 1.00 90.25 207 LEU A N 1
ATOM 1660 C CA . LEU A 1 207 ? -14.105 -2.598 22.213 1.00 90.25 207 LEU A CA 1
ATOM 1661 C C . LEU A 1 207 ? -13.043 -2.205 23.252 1.00 90.25 207 LEU A C 1
ATOM 1663 O O . LEU A 1 207 ? -13.361 -1.979 24.417 1.00 90.25 207 LEU A O 1
ATOM 1667 N N . LEU A 1 208 ? -11.773 -2.078 22.855 1.00 93.69 208 LEU A N 1
ATOM 1668 C CA . LEU A 1 208 ? -10.719 -1.593 23.755 1.00 93.69 208 LEU A CA 1
ATOM 1669 C C . LEU A 1 208 ? -11.010 -0.167 24.232 1.00 93.69 208 LEU A C 1
ATOM 1671 O O . LEU A 1 208 ? -10.898 0.123 25.421 1.00 93.69 208 LEU A O 1
ATOM 1675 N N . MET A 1 209 ? -11.429 0.714 23.328 1.00 87.62 209 MET A N 1
ATOM 1676 C CA . MET A 1 209 ? -11.805 2.079 23.684 1.00 87.62 209 MET A CA 1
ATOM 1677 C C . MET A 1 209 ? -13.050 2.122 24.575 1.00 87.62 209 MET A C 1
ATOM 1679 O O . MET A 1 209 ? -13.089 2.906 25.520 1.00 87.62 209 MET A O 1
ATOM 1683 N N . GLN A 1 210 ? -14.031 1.247 24.342 1.00 84.44 210 GLN A N 1
ATOM 1684 C CA . GLN A 1 210 ? -15.208 1.094 25.204 1.00 84.44 210 GLN A CA 1
ATOM 1685 C C . GLN A 1 210 ? -14.828 0.665 26.633 1.00 84.44 210 GLN A C 1
ATOM 1687 O O . GLN A 1 210 ? -15.467 1.086 27.601 1.00 84.44 210 GLN A O 1
ATOM 1692 N N . LEU A 1 211 ? -13.765 -0.127 26.786 1.00 86.38 211 LEU A N 1
ATOM 1693 C CA . LEU A 1 211 ? -13.198 -0.507 28.085 1.00 86.38 211 LEU A CA 1
ATOM 1694 C C . LEU A 1 211 ? -12.252 0.553 28.684 1.00 86.38 211 LEU A C 1
ATOM 1696 O O . LEU A 1 211 ? -11.669 0.317 29.742 1.00 86.38 211 LEU A O 1
ATOM 1700 N N . GLY A 1 212 ? -12.090 1.711 28.034 1.00 85.25 212 GLY A N 1
ATOM 1701 C CA . GLY A 1 212 ? -11.270 2.823 28.522 1.00 85.25 212 GLY A CA 1
ATOM 1702 C C . GLY A 1 212 ? -9.787 2.754 28.141 1.00 85.25 212 GLY A C 1
ATOM 1703 O O . GLY A 1 212 ? -8.986 3.517 28.679 1.00 85.25 212 GLY A O 1
ATOM 1704 N N . TYR A 1 213 ? -9.384 1.869 27.223 1.00 88.25 213 TYR A N 1
ATOM 1705 C CA . TYR A 1 213 ? -8.020 1.877 26.686 1.00 88.25 213 TYR A CA 1
ATOM 1706 C C . TYR A 1 213 ? -7.887 2.923 25.575 1.00 88.25 213 TYR A C 1
ATOM 1708 O O . TYR A 1 213 ? -8.603 2.898 24.576 1.00 88.25 213 TYR A O 1
ATOM 1716 N N . GLU A 1 214 ? -6.940 3.843 25.733 1.00 82.06 214 GLU A N 1
ATOM 1717 C CA . GLU A 1 214 ? -6.794 4.981 24.827 1.00 82.06 214 GLU A CA 1
ATOM 1718 C C . GLU A 1 214 ? -6.120 4.609 23.490 1.00 82.06 214 GLU A C 1
ATOM 1720 O O . GLU A 1 214 ? -5.086 3.939 23.454 1.00 82.06 214 GLU A O 1
ATOM 1725 N N . LEU A 1 215 ? -6.673 5.135 22.388 1.00 81.25 215 LEU A N 1
ATOM 1726 C CA . LEU A 1 215 ? -6.097 5.118 21.032 1.00 81.25 215 LEU A CA 1
ATOM 1727 C C . LEU A 1 215 ? -6.088 6.554 20.454 1.00 81.25 215 LEU A C 1
ATOM 1729 O O . LEU A 1 215 ? -6.880 6.878 19.565 1.00 81.25 215 LEU A O 1
ATOM 1733 N N . PRO A 1 216 ? -5.279 7.472 21.016 1.00 76.06 216 PRO A N 1
ATOM 1734 C CA . PRO A 1 216 ? -5.441 8.913 20.813 1.00 76.06 216 PRO A CA 1
ATOM 1735 C C . PRO A 1 216 ? -4.948 9.436 19.457 1.00 76.06 216 PRO A C 1
ATOM 1737 O O . PRO A 1 216 ? -5.311 10.552 19.074 1.00 76.06 216 PRO A O 1
ATOM 1740 N N . GLN A 1 217 ? -4.096 8.706 18.736 1.00 72.00 217 GLN A N 1
ATOM 1741 C CA . GLN A 1 217 ? -3.563 9.156 17.453 1.00 72.00 217 GLN A CA 1
ATOM 1742 C C . GLN A 1 217 ? -4.455 8.749 16.286 1.00 72.00 217 GLN A C 1
ATOM 1744 O O . GLN A 1 217 ? -4.718 9.578 15.409 1.00 72.00 217 GLN A O 1
ATOM 1749 N N . TYR A 1 218 ? -4.922 7.503 16.272 1.00 74.44 218 TYR A N 1
ATOM 1750 C CA . TYR A 1 218 ? -5.647 6.966 15.121 1.00 74.44 218 TYR A CA 1
ATOM 1751 C C . TYR A 1 218 ? -7.060 6.462 15.438 1.00 74.44 218 TYR A C 1
ATOM 1753 O O . TYR A 1 218 ? -7.889 6.394 14.532 1.00 74.44 218 TYR A O 1
ATOM 1761 N N . GLY A 1 219 ? -7.389 6.216 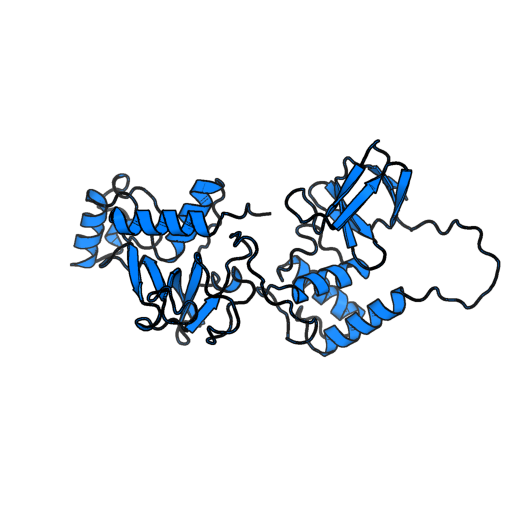16.708 1.00 79.50 219 GLY A N 1
ATOM 1762 C CA . GLY A 1 219 ? -8.689 5.671 17.099 1.00 79.50 219 GLY A CA 1
ATOM 1763 C C . GLY A 1 219 ? -8.919 4.264 16.540 1.00 79.50 219 GLY A C 1
ATOM 1764 O O . GLY A 1 219 ? -7.985 3.469 16.443 1.00 79.50 219 GLY A O 1
ATOM 1765 N N . ALA A 1 220 ? -10.167 3.969 16.169 1.00 78.69 220 ALA A N 1
ATOM 1766 C CA . ALA A 1 220 ? -10.559 2.709 15.550 1.00 78.69 220 ALA A CA 1
ATOM 1767 C C . ALA A 1 220 ? -10.442 2.774 14.015 1.00 78.69 220 ALA A C 1
ATOM 1769 O O . ALA A 1 220 ? -11.428 2.827 13.275 1.00 78.69 220 ALA A O 1
ATOM 1770 N N . ASP A 1 221 ? -9.209 2.842 13.520 1.00 67.12 221 ASP A N 1
ATOM 1771 C CA . ASP A 1 221 ? -8.905 2.965 12.090 1.00 67.12 221 ASP A CA 1
ATOM 1772 C C . ASP A 1 221 ? -8.845 1.622 11.343 1.00 67.12 221 ASP A C 1
ATOM 1774 O O . ASP A 1 221 ? -8.804 1.599 10.110 1.00 67.12 221 ASP A O 1
ATOM 1778 N N . GLY A 1 222 ? -8.885 0.511 12.077 1.00 73.38 222 GLY A N 1
ATOM 1779 C CA . GLY A 1 222 ? -8.759 -0.839 11.555 1.00 73.38 222 GLY A CA 1
ATOM 1780 C C . GLY A 1 222 ? -7.328 -1.292 11.296 1.00 73.38 222 GLY A C 1
ATOM 1781 O O . GLY A 1 222 ? -7.178 -2.395 10.785 1.00 73.38 222 GLY A O 1
ATOM 1782 N N . ASP A 1 223 ? -6.298 -0.513 11.647 1.00 76.00 223 ASP A N 1
ATOM 1783 C CA . ASP A 1 223 ? -4.881 -0.871 11.509 1.00 76.00 223 ASP A CA 1
ATOM 1784 C C . ASP A 1 223 ? -4.268 -1.259 12.867 1.00 76.00 223 ASP A C 1
ATOM 1786 O O . ASP A 1 223 ? -4.228 -0.478 13.816 1.00 76.00 223 ASP A O 1
ATOM 1790 N N . TYR A 1 224 ? -3.675 -2.452 12.965 1.00 78.38 224 TYR A N 1
ATOM 1791 C CA . TYR A 1 224 ? -3.056 -2.931 14.203 1.00 78.38 224 TYR A CA 1
ATOM 1792 C C . TYR A 1 224 ? -1.653 -2.320 14.354 1.00 78.38 224 TYR A C 1
ATOM 1794 O O . TYR A 1 224 ? -0.621 -2.958 14.113 1.00 78.38 224 TYR A O 1
ATOM 1802 N N . GLY A 1 225 ? -1.619 -1.036 14.706 1.00 76.69 225 GLY A N 1
ATOM 1803 C CA . GLY A 1 225 ? -0.415 -0.222 14.865 1.00 76.69 225 GLY A CA 1
ATOM 1804 C C . GLY A 1 225 ? 0.188 -0.250 16.274 1.00 76.69 225 GLY A C 1
ATOM 1805 O O . GLY A 1 225 ? -0.146 -1.089 17.110 1.00 76.69 225 GLY A O 1
ATOM 1806 N N . ASP A 1 226 ? 1.099 0.691 16.546 1.00 81.81 226 ASP A N 1
ATOM 1807 C CA . ASP A 1 226 ? 1.739 0.853 17.862 1.00 81.81 226 ASP A CA 1
ATOM 1808 C C . ASP A 1 226 ? 0.739 1.112 18.995 1.00 81.81 226 ASP A C 1
ATOM 1810 O O . ASP A 1 226 ? 0.892 0.555 20.086 1.00 81.81 226 ASP A O 1
ATOM 1814 N N . GLU A 1 227 ? -0.292 1.921 18.738 1.00 86.12 227 GLU A N 1
ATOM 1815 C CA . GLU A 1 227 ? -1.330 2.224 19.728 1.00 86.12 227 GLU A CA 1
ATOM 1816 C C . GLU A 1 227 ? -2.152 0.977 20.060 1.00 86.12 227 GLU A C 1
ATOM 1818 O O . GLU A 1 227 ? -2.295 0.637 21.230 1.00 86.12 227 GLU A O 1
ATOM 1823 N N . THR A 1 228 ? -2.586 0.217 19.049 1.00 92.62 228 THR A N 1
ATOM 1824 C CA . THR A 1 228 ? -3.334 -1.034 19.252 1.00 92.62 228 THR A CA 1
ATOM 1825 C C . THR A 1 228 ? -2.507 -2.085 19.983 1.00 92.62 228 THR A C 1
ATOM 1827 O O . THR A 1 228 ? -3.010 -2.716 20.908 1.00 92.62 228 THR A O 1
ATOM 1830 N N . VAL A 1 229 ? -1.217 -2.240 19.650 1.00 91.56 229 VAL A N 1
ATOM 1831 C CA . VAL A 1 229 ? -0.311 -3.123 20.410 1.00 91.56 229 VAL A CA 1
ATOM 1832 C C . VAL A 1 229 ? -0.258 -2.700 21.875 1.00 91.56 229 VAL A C 1
ATOM 1834 O O . VAL A 1 229 ? -0.332 -3.552 22.760 1.00 91.56 229 VAL A O 1
ATOM 1837 N N . SER A 1 230 ? -0.146 -1.399 22.141 1.00 93.56 230 SER A N 1
ATOM 1838 C CA . SER A 1 230 ? -0.066 -0.864 23.501 1.00 93.56 230 SER A CA 1
ATOM 1839 C C . SER A 1 230 ? -1.369 -1.083 24.276 1.00 93.56 230 SER A C 1
ATOM 1841 O O . SER A 1 230 ? -1.318 -1.581 25.401 1.00 93.56 230 SER A O 1
ATOM 1843 N N . ALA A 1 231 ? -2.521 -0.803 23.659 1.00 96.06 231 ALA A N 1
ATOM 1844 C CA . ALA A 1 231 ? -3.847 -1.006 24.237 1.00 96.06 231 ALA A CA 1
ATOM 1845 C C . ALA A 1 231 ? -4.125 -2.489 24.535 1.00 96.06 231 ALA A C 1
ATOM 1847 O O . ALA A 1 231 ? -4.494 -2.832 25.656 1.00 96.06 231 ALA A O 1
ATOM 1848 N N . VAL A 1 232 ? -3.840 -3.393 23.589 1.00 97.62 232 VAL A N 1
ATOM 1849 C CA . VAL A 1 232 ? -3.984 -4.845 23.805 1.00 97.62 232 VAL A CA 1
ATOM 1850 C C . VAL A 1 232 ? -3.051 -5.332 24.908 1.00 97.62 232 VAL A C 1
ATOM 1852 O O . VAL A 1 232 ? -3.470 -6.096 25.773 1.00 97.62 232 VAL A O 1
ATOM 1855 N N . THR A 1 233 ? -1.801 -4.864 24.930 1.00 97.38 233 THR A N 1
ATOM 1856 C CA . THR A 1 233 ? -0.844 -5.217 25.991 1.00 97.38 233 THR A CA 1
ATOM 1857 C C . THR A 1 233 ? -1.346 -4.760 27.363 1.00 97.38 233 THR A C 1
ATOM 1859 O O . THR A 1 233 ? -1.220 -5.496 28.342 1.00 97.38 233 THR A O 1
ATOM 1862 N N . ALA A 1 234 ? -1.909 -3.552 27.458 1.00 97.06 234 ALA A N 1
ATOM 1863 C CA . ALA A 1 234 ? -2.478 -3.025 28.695 1.00 97.06 234 ALA A CA 1
ATOM 1864 C C . ALA A 1 234 ? -3.688 -3.849 29.154 1.00 97.06 234 ALA A C 1
ATOM 1866 O O . ALA A 1 234 ? -3.722 -4.285 30.307 1.00 97.06 234 ALA A O 1
ATOM 1867 N N . PHE A 1 235 ? -4.609 -4.150 28.236 1.00 97.44 235 PHE A N 1
ATOM 1868 C CA . PHE A 1 235 ? -5.753 -5.019 28.495 1.00 97.44 235 PHE A CA 1
ATOM 1869 C C . PHE A 1 235 ? -5.330 -6.401 28.995 1.00 97.44 235 PHE A C 1
ATOM 1871 O O . PHE A 1 235 ? -5.788 -6.857 30.040 1.00 97.44 235 PHE A O 1
ATOM 1878 N N . GLN A 1 236 ? -4.381 -7.045 28.312 1.00 97.94 236 GLN A N 1
ATOM 1879 C CA . GLN A 1 236 ? -3.854 -8.347 28.716 1.00 97.94 236 GLN A CA 1
ATOM 1880 C C . GLN A 1 236 ? -3.284 -8.322 30.140 1.00 97.94 236 GLN A C 1
ATOM 1882 O O . GLN A 1 236 ? -3.550 -9.242 30.910 1.00 97.94 236 GLN A O 1
ATOM 1887 N N . ARG A 1 237 ? -2.542 -7.271 30.524 1.00 97.25 237 ARG A N 1
ATOM 1888 C CA . ARG A 1 237 ? -2.028 -7.126 31.901 1.00 97.25 237 ARG A CA 1
ATOM 1889 C C . ARG A 1 237 ? -3.158 -7.054 32.919 1.00 97.25 237 ARG A C 1
ATOM 1891 O O . ARG A 1 237 ? -3.081 -7.723 33.946 1.00 97.25 237 ARG A O 1
ATOM 1898 N N . GLN A 1 238 ? -4.187 -6.260 32.638 1.00 95.50 238 GLN A N 1
ATOM 1899 C CA . GLN A 1 238 ? -5.331 -6.091 33.532 1.00 95.50 238 GLN A CA 1
ATOM 1900 C C . GLN A 1 238 ? -6.166 -7.371 33.649 1.00 95.50 238 GLN A C 1
ATOM 1902 O O . GLN A 1 238 ? -6.603 -7.718 34.742 1.00 95.50 238 GLN A O 1
ATOM 1907 N N . ALA A 1 239 ? -6.313 -8.115 32.554 1.00 93.94 239 ALA A N 1
ATOM 1908 C CA . ALA A 1 239 ? -7.000 -9.402 32.511 1.00 93.94 239 ALA A CA 1
ATOM 1909 C C . ALA A 1 239 ? -6.172 -10.577 33.082 1.00 93.94 239 ALA A C 1
ATOM 1911 O O . ALA A 1 239 ? -6.635 -11.716 33.069 1.00 93.94 239 ALA A O 1
ATOM 1912 N N . GLY A 1 240 ? -4.942 -10.340 33.559 1.00 95.69 240 GLY A N 1
ATOM 1913 C CA . GLY A 1 240 ? -4.064 -11.390 34.095 1.00 95.69 240 GLY A CA 1
ATOM 1914 C C . GLY A 1 240 ? -3.515 -12.360 33.039 1.00 95.69 240 GLY A C 1
ATOM 1915 O O . GLY A 1 240 ? -3.142 -13.487 33.367 1.00 95.69 240 GLY A O 1
ATOM 1916 N N . LEU A 1 241 ? -3.472 -11.941 31.774 1.00 95.88 241 LEU A N 1
ATOM 1917 C CA . LEU A 1 241 ? -2.965 -12.711 30.639 1.00 95.88 241 LEU A CA 1
ATOM 1918 C C . LEU A 1 241 ? -1.481 -12.415 30.372 1.00 95.88 241 LEU A C 1
ATOM 1920 O O . LEU A 1 241 ? -0.889 -11.475 30.906 1.00 95.88 241 LEU A O 1
ATOM 1924 N N . THR A 1 242 ? -0.871 -13.208 29.486 1.00 94.62 242 THR A N 1
ATOM 1925 C CA . THR A 1 242 ? 0.451 -12.865 28.943 1.00 94.62 242 THR A CA 1
ATOM 1926 C C . THR A 1 242 ? 0.338 -11.588 28.112 1.00 94.62 242 THR A C 1
ATOM 1928 O O . THR A 1 242 ? -0.426 -11.539 27.156 1.00 94.62 242 THR A O 1
ATOM 1931 N N . ALA A 1 243 ? 1.095 -10.559 28.491 1.00 96.19 243 ALA A N 1
ATOM 1932 C CA . ALA A 1 243 ? 1.054 -9.234 27.879 1.00 96.19 243 ALA A CA 1
ATOM 1933 C C . ALA A 1 243 ? 2.015 -9.121 26.683 1.00 96.19 243 ALA A C 1
ATOM 1935 O O . ALA A 1 243 ? 3.029 -8.422 26.754 1.00 96.19 243 ALA A O 1
ATOM 1936 N N . ASP A 1 244 ? 1.733 -9.871 25.622 1.00 93.19 244 ASP A N 1
ATOM 1937 C CA . ASP A 1 244 ? 2.538 -9.937 24.397 1.00 93.19 244 ASP A CA 1
ATOM 1938 C C . ASP A 1 244 ? 2.051 -8.997 23.279 1.00 93.19 244 ASP A C 1
ATOM 1940 O O . ASP A 1 244 ? 2.714 -8.871 22.246 1.00 93.19 244 ASP A O 1
ATOM 1944 N N . GLY A 1 245 ? 0.917 -8.320 23.483 1.00 92.50 245 GLY A N 1
ATOM 1945 C CA . GLY A 1 245 ? 0.313 -7.420 22.506 1.00 92.50 245 GLY A CA 1
ATOM 1946 C C . GLY A 1 245 ? -0.285 -8.142 21.299 1.00 92.50 245 GLY A C 1
ATOM 1947 O O . GLY A 1 245 ? -0.513 -7.497 20.272 1.00 92.50 245 GLY A O 1
ATOM 1948 N N . VAL A 1 246 ? -0.515 -9.456 21.397 1.00 91.94 246 VAL A N 1
ATOM 1949 C CA . VAL A 1 246 ? -1.118 -10.302 20.362 1.00 91.94 246 VAL A CA 1
ATOM 1950 C C . VAL A 1 246 ? -2.533 -10.699 20.773 1.00 91.94 246 VAL A C 1
ATOM 1952 O O . VAL A 1 246 ? -2.754 -11.354 21.788 1.00 91.94 246 VAL A O 1
ATOM 1955 N N . TYR A 1 247 ? -3.514 -10.364 19.944 1.00 94.12 247 TYR A N 1
ATOM 1956 C CA . TYR A 1 247 ? -4.902 -10.740 20.171 1.00 94.12 247 TYR A CA 1
ATOM 1957 C C . TYR A 1 247 ? -5.155 -12.180 19.701 1.00 94.12 247 TYR A C 1
ATOM 1959 O O . TYR A 1 247 ? -5.440 -12.441 18.530 1.00 94.12 247 TYR A O 1
ATOM 1967 N N . GLY A 1 248 ? -4.984 -13.133 20.617 1.00 89.94 248 GLY A N 1
ATOM 1968 C CA . GLY A 1 248 ? -5.307 -14.549 20.418 1.00 89.94 248 GLY A CA 1
ATOM 1969 C C . GLY A 1 248 ? -6.591 -14.976 21.136 1.00 89.94 248 GLY A C 1
ATOM 1970 O O . GLY A 1 248 ? -7.226 -14.179 21.819 1.00 89.94 248 GLY A O 1
ATOM 1971 N N . ALA A 1 249 ? -6.940 -16.264 21.051 1.00 90.00 249 ALA A N 1
ATOM 1972 C CA . ALA A 1 249 ? -8.191 -16.809 21.600 1.00 90.00 249 ALA A CA 1
ATOM 1973 C C . ALA A 1 249 ? -8.425 -16.497 23.095 1.00 90.00 249 ALA A C 1
ATOM 1975 O O . ALA A 1 249 ? -9.553 -16.241 23.501 1.00 90.00 249 ALA A O 1
ATOM 1976 N N . GLN A 1 250 ? -7.366 -16.483 23.916 1.00 91.50 250 GLN A N 1
ATOM 1977 C CA . GLN A 1 250 ? -7.469 -16.131 25.341 1.00 91.50 250 GLN A CA 1
ATOM 1978 C C . GLN A 1 250 ? -7.789 -14.646 25.547 1.00 91.50 250 GLN A C 1
ATOM 1980 O O . GLN A 1 250 ? -8.642 -14.307 26.362 1.00 91.50 250 GLN A O 1
ATOM 1985 N N . THR A 1 251 ? -7.121 -13.765 24.797 1.00 97.06 251 THR A N 1
ATOM 1986 C CA . THR A 1 251 ? -7.386 -12.322 24.830 1.00 97.06 251 THR A CA 1
ATOM 1987 C C . THR A 1 251 ? -8.780 -12.015 24.298 1.00 97.06 251 THR A C 1
ATOM 1989 O O . THR A 1 251 ? -9.476 -11.207 24.898 1.00 97.06 251 THR A O 1
ATOM 1992 N N . HIS A 1 252 ? -9.216 -12.707 23.243 1.00 95.19 252 HIS A N 1
ATOM 1993 C CA . HIS A 1 252 ? -10.571 -12.596 22.714 1.00 95.19 252 HIS A CA 1
ATOM 1994 C C . HIS A 1 252 ? -11.625 -12.964 23.759 1.00 95.19 252 HIS A C 1
ATOM 1996 O O . HIS A 1 252 ? -12.473 -12.137 24.074 1.00 95.19 252 HIS A O 1
ATOM 2002 N N . ALA A 1 253 ? -11.523 -14.146 24.374 1.00 91.50 253 ALA A N 1
ATOM 2003 C CA . ALA A 1 253 ? -12.474 -14.574 25.400 1.00 91.50 253 ALA A CA 1
ATOM 2004 C C . ALA A 1 253 ? -12.543 -13.596 26.588 1.00 91.50 253 ALA A C 1
ATOM 2006 O O . ALA A 1 253 ? -13.631 -13.294 27.073 1.00 91.50 253 ALA A O 1
ATOM 2007 N N . ALA A 1 254 ? -11.396 -13.074 27.036 1.00 93.88 254 ALA A N 1
ATOM 2008 C CA . ALA A 1 254 ? -11.359 -12.074 28.099 1.00 93.88 254 ALA A CA 1
ATOM 2009 C C . ALA A 1 254 ? -12.003 -10.745 27.672 1.00 93.88 254 ALA A C 1
ATOM 2011 O O . ALA A 1 254 ? -12.690 -10.125 28.479 1.00 93.88 254 ALA A O 1
ATOM 2012 N N . LEU A 1 255 ? -11.780 -10.302 26.429 1.00 94.44 255 LEU A N 1
ATOM 2013 C CA . LEU A 1 255 ? -12.335 -9.050 25.911 1.00 94.44 255 LEU A CA 1
ATOM 2014 C C . LEU A 1 255 ? -13.861 -9.133 25.803 1.00 94.44 255 LEU A C 1
ATOM 2016 O O . LEU A 1 255 ? -14.550 -8.227 26.265 1.00 94.44 255 LEU A O 1
ATOM 2020 N N . MET A 1 256 ? -14.384 -10.241 25.268 1.00 93.19 256 MET A N 1
ATOM 2021 C CA . MET A 1 256 ? -15.830 -10.478 25.188 1.00 93.19 256 MET A CA 1
ATOM 2022 C C . MET A 1 256 ? -16.460 -10.518 26.585 1.00 93.19 256 MET A C 1
ATOM 2024 O O . MET A 1 256 ? -17.461 -9.861 26.836 1.00 93.19 256 MET A O 1
ATOM 2028 N N . ALA A 1 257 ? -15.820 -11.194 27.545 1.00 89.69 257 ALA A N 1
ATOM 2029 C CA . ALA A 1 257 ? -16.307 -11.215 28.923 1.00 89.69 257 ALA A CA 1
ATOM 2030 C C . ALA A 1 257 ? -16.294 -9.826 29.589 1.00 89.69 257 ALA A C 1
ATOM 2032 O O . ALA A 1 257 ? -17.184 -9.520 30.376 1.00 89.69 257 ALA A O 1
ATOM 2033 N N . ALA A 1 258 ? -15.297 -8.986 29.300 1.00 88.44 258 ALA A N 1
ATOM 2034 C CA . ALA A 1 258 ? -15.213 -7.636 29.856 1.00 88.44 258 ALA A CA 1
ATOM 2035 C C . ALA A 1 258 ? -16.268 -6.686 29.263 1.00 88.44 258 ALA A C 1
ATOM 2037 O O . ALA A 1 258 ? -16.754 -5.803 29.964 1.00 88.44 258 ALA A O 1
ATOM 2038 N N . THR A 1 259 ? -16.631 -6.879 27.995 1.00 81.44 259 THR A N 1
ATOM 2039 C CA . THR A 1 259 ? -17.590 -6.032 27.265 1.00 81.44 259 THR A CA 1
ATOM 2040 C C . THR A 1 259 ? -19.041 -6.439 27.540 1.00 81.44 259 THR A C 1
ATOM 2042 O O . THR A 1 259 ? -19.877 -5.566 27.764 1.00 81.44 259 THR A O 1
ATOM 2045 N N . ASP A 1 260 ? -19.322 -7.735 27.716 1.00 73.19 260 ASP A N 1
ATOM 2046 C CA . ASP A 1 260 ? -20.628 -8.240 28.183 1.00 73.19 260 ASP A CA 1
ATOM 2047 C C . ASP A 1 260 ? -21.009 -7.734 29.591 1.00 73.19 260 ASP A C 1
ATOM 2049 O O . ASP A 1 260 ? -22.189 -7.654 29.942 1.00 73.19 260 ASP A O 1
ATOM 2053 N N . VAL A 1 261 ? -20.021 -7.412 30.434 1.00 57.91 261 VAL A N 1
ATOM 2054 C CA . VAL A 1 261 ? -20.251 -6.895 31.796 1.00 57.91 261 VAL A CA 1
ATOM 2055 C C . VAL A 1 261 ? -20.613 -5.407 31.784 1.00 57.91 261 VAL A C 1
ATOM 2057 O O . VAL A 1 261 ? -21.336 -4.962 32.671 1.00 57.91 261 VAL A O 1
ATOM 2060 N N . THR A 1 262 ? -20.188 -4.645 30.772 1.00 52.16 262 THR A N 1
ATOM 2061 C CA . THR A 1 262 ? -20.515 -3.210 30.665 1.00 52.16 262 THR A CA 1
ATOM 2062 C C . THR A 1 262 ? -21.949 -2.922 30.207 1.00 52.16 262 THR A C 1
ATOM 2064 O O . THR A 1 262 ? -22.383 -1.778 30.298 1.00 52.16 262 THR A O 1
ATOM 2067 N N . ASP A 1 263 ? -22.697 -3.945 29.776 1.00 45.38 263 ASP A N 1
ATOM 2068 C CA . ASP A 1 263 ? -24.047 -3.817 29.200 1.00 45.38 263 ASP A CA 1
ATOM 2069 C C . ASP A 1 263 ? -25.186 -4.155 30.187 1.00 45.38 263 ASP A C 1
ATOM 2071 O O . ASP A 1 263 ? -26.374 -4.105 29.860 1.00 45.38 263 ASP A O 1
ATOM 2075 N N . LYS A 1 264 ? -24.848 -4.501 31.437 1.00 34.22 264 LYS A N 1
ATOM 2076 C CA . LYS A 1 264 ? -25.834 -4.686 32.509 1.00 34.22 264 LYS A CA 1
ATOM 2077 C C . LYS A 1 264 ? -25.785 -3.500 33.468 1.00 34.22 264 LYS A C 1
ATOM 2079 O O . LYS A 1 264 ? -24.770 -3.340 34.142 1.00 34.22 264 LYS A O 1
ATOM 2084 N N . PRO A 1 265 ? -26.870 -2.715 33.622 1.00 36.56 265 PRO A N 1
ATOM 2085 C CA . PRO A 1 265 ? -27.007 -1.920 34.829 1.00 36.56 265 PRO A CA 1
ATOM 2086 C C . PRO A 1 265 ? -27.048 -2.906 35.999 1.00 36.56 265 PRO A C 1
ATOM 2088 O O . PRO A 1 265 ? -27.866 -3.830 36.010 1.00 36.56 265 PRO A O 1
ATOM 2091 N N . ASP A 1 266 ? -26.122 -2.748 36.937 1.00 37.00 266 ASP A N 1
ATOM 2092 C CA . ASP A 1 266 ? -26.050 -3.549 38.154 1.00 37.00 266 ASP A CA 1
ATOM 2093 C C . ASP A 1 266 ? -27.293 -3.227 39.003 1.00 37.00 266 ASP A C 1
ATOM 2095 O O . ASP A 1 266 ? -27.344 -2.252 39.751 1.00 37.00 266 ASP A O 1
ATOM 2099 N N . VAL A 1 267 ? -28.372 -3.983 38.792 1.00 40.19 267 VAL A N 1
ATOM 2100 C CA . VAL A 1 267 ? -29.601 -3.915 39.588 1.00 40.19 267 VAL A CA 1
ATOM 2101 C C . VAL A 1 267 ? -29.463 -4.852 40.777 1.00 40.19 267 VAL A C 1
ATOM 2103 O O . VAL A 1 267 ? -30.036 -5.938 40.789 1.00 40.19 267 VAL A O 1
ATOM 2106 N N . ASP A 1 268 ? -28.728 -4.407 41.790 1.00 40.31 268 ASP A N 1
ATOM 2107 C CA . ASP A 1 268 ? -28.944 -4.873 43.160 1.00 40.31 268 ASP A CA 1
ATOM 2108 C C . ASP A 1 268 ? -28.676 -3.731 44.151 1.00 40.31 268 ASP A C 1
ATOM 2110 O O . ASP A 1 268 ? -27.661 -3.675 44.831 1.00 40.31 268 ASP A O 1
ATOM 2114 N N . ASP A 1 269 ? -29.565 -2.734 44.114 1.00 35.56 269 ASP A N 1
ATOM 2115 C CA . ASP A 1 269 ? -30.168 -2.103 45.295 1.00 35.56 269 ASP A CA 1
ATOM 2116 C C . ASP A 1 269 ? -31.162 -1.031 44.821 1.00 35.56 269 ASP A C 1
ATOM 2118 O O . ASP A 1 269 ? -30.822 0.095 44.459 1.00 35.56 269 ASP A O 1
ATOM 2122 N N . ALA A 1 270 ? -32.442 -1.406 44.779 1.00 41.97 270 ALA A N 1
ATOM 2123 C CA . ALA A 1 270 ? -33.527 -0.519 44.387 1.00 41.97 270 ALA A CA 1
ATOM 2124 C C . ALA A 1 270 ? -33.739 0.599 45.425 1.00 41.97 270 ALA A C 1
ATOM 2126 O O . ALA A 1 270 ? -34.441 0.422 46.422 1.00 41.97 270 ALA A O 1
ATOM 2127 N N . GLN A 1 271 ? -33.219 1.785 45.122 1.00 33.84 271 GLN A N 1
ATOM 2128 C CA . GLN A 1 271 ? -33.785 3.064 45.542 1.00 33.84 271 GLN A CA 1
ATOM 2129 C C . GLN A 1 271 ? -34.048 3.886 44.264 1.00 33.84 271 GLN A C 1
ATOM 2131 O O . GLN A 1 271 ? -33.281 3.747 43.314 1.00 33.84 271 GLN A O 1
ATOM 2136 N N . PRO A 1 272 ? -35.155 4.649 44.149 1.00 36.97 272 PRO A N 1
ATOM 2137 C CA . PRO A 1 272 ? -35.527 5.245 42.871 1.00 36.97 272 PRO A CA 1
ATOM 2138 C C . PRO A 1 272 ? -34.529 6.351 42.534 1.00 36.97 272 PRO A C 1
ATOM 2140 O O . PRO A 1 272 ? -34.546 7.394 43.184 1.00 36.97 272 PRO A O 1
ATOM 2143 N N . ASP A 1 273 ? -33.651 6.081 41.568 1.00 40.16 273 ASP A N 1
ATOM 2144 C CA . ASP A 1 273 ? -32.588 6.998 41.171 1.00 40.16 273 ASP A CA 1
ATOM 2145 C C . ASP A 1 273 ? -33.123 8.034 40.180 1.00 40.16 273 ASP A C 1
ATOM 2147 O O . ASP A 1 273 ? -33.786 7.742 39.179 1.00 40.16 273 ASP A O 1
ATOM 2151 N N . ASP A 1 274 ? -32.877 9.280 40.530 1.00 37.44 274 ASP A N 1
ATOM 2152 C CA . ASP A 1 274 ? -33.399 10.504 39.967 1.00 37.44 274 ASP A CA 1
ATOM 2153 C C . ASP A 1 274 ? -32.488 11.022 38.850 1.00 37.44 274 ASP A C 1
ATOM 2155 O O . ASP A 1 274 ? -31.996 12.137 38.905 1.00 37.44 274 ASP A O 1
ATOM 2159 N N . GLY A 1 275 ? -32.295 10.240 37.785 1.00 39.84 275 GLY A N 1
ATOM 2160 C CA . GLY A 1 275 ? -31.839 10.748 36.480 1.00 39.84 275 GLY A CA 1
ATOM 2161 C C . GLY A 1 275 ? -30.559 11.602 36.463 1.00 39.84 275 GLY A C 1
ATOM 2162 O O . GLY A 1 275 ? -30.426 12.447 35.580 1.00 39.84 275 GLY A O 1
ATOM 2163 N N . ASN A 1 276 ? -29.632 11.417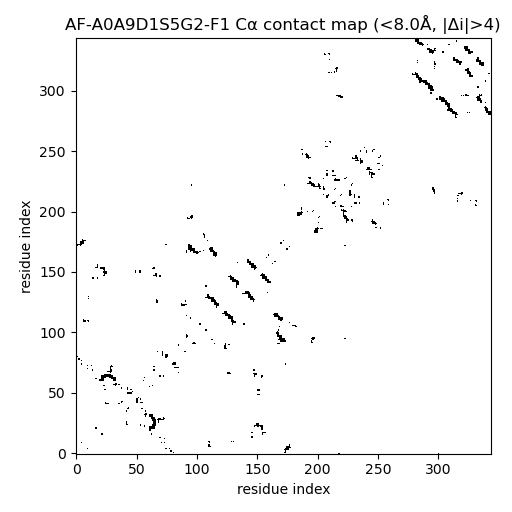 37.407 1.00 41.69 276 ASN A N 1
ATOM 2164 C CA . ASN A 1 276 ? -28.428 12.245 37.518 1.00 41.69 276 ASN A CA 1
ATOM 2165 C C . ASN A 1 276 ? -27.175 11.431 37.894 1.00 41.69 276 ASN A C 1
ATOM 2167 O O . ASN A 1 276 ? -26.395 11.831 38.760 1.00 41.69 276 ASN A O 1
ATOM 2171 N N . ALA A 1 277 ? -26.946 10.302 37.221 1.00 45.16 277 ALA A N 1
ATOM 2172 C CA . ALA A 1 277 ? -25.626 9.679 37.204 1.00 45.16 277 ALA A CA 1
ATOM 2173 C C . ALA A 1 277 ? -24.722 10.479 36.249 1.00 45.16 277 ALA A C 1
ATOM 2175 O O . ALA A 1 277 ? -24.770 10.302 35.033 1.00 45.16 277 ALA A O 1
ATOM 2176 N N . LYS A 1 278 ? -23.940 11.416 36.795 1.00 55.22 278 LYS A N 1
ATOM 2177 C CA . LYS A 1 278 ? -22.931 12.161 36.029 1.00 55.22 278 LYS A CA 1
ATOM 2178 C C . LYS A 1 278 ? -21.731 11.262 35.747 1.00 55.22 278 LYS A C 1
ATOM 2180 O O . LYS A 1 278 ? -21.174 10.679 36.675 1.00 55.22 278 LYS A O 1
ATOM 2185 N N . PHE A 1 279 ? -21.337 11.169 34.480 1.00 61.97 279 PHE A N 1
ATOM 2186 C CA . PHE A 1 279 ? -20.093 10.513 34.082 1.00 61.97 279 PHE A CA 1
ATOM 2187 C C . PHE A 1 279 ? -18.896 11.222 34.729 1.00 61.97 279 PHE A C 1
ATOM 2189 O O . PHE A 1 279 ? -18.926 12.441 34.888 1.00 61.97 279 PHE A O 1
ATOM 2196 N N . GLU A 1 280 ? -17.838 10.474 35.060 1.00 67.75 280 GLU A N 1
ATOM 2197 C CA . GLU A 1 280 ? -16.609 11.026 35.661 1.00 67.75 280 GLU A CA 1
ATOM 2198 C C . GLU A 1 280 ? -15.967 12.106 34.767 1.00 67.75 280 GLU A C 1
ATOM 2200 O O . GLU A 1 280 ? -15.397 13.072 35.263 1.00 67.75 280 GLU A O 1
ATOM 2205 N N . HIS A 1 281 ? -16.128 11.972 33.445 1.00 78.50 281 HIS A N 1
ATOM 2206 C CA . HIS A 1 281 ? -15.861 13.018 32.463 1.00 78.50 281 HIS A CA 1
ATOM 2207 C C . HIS A 1 281 ? -16.996 13.036 31.433 1.00 78.50 281 HIS A C 1
ATOM 2209 O O . HIS A 1 281 ? -17.300 12.020 30.805 1.00 78.50 281 HIS A O 1
ATOM 2215 N N . THR A 1 282 ? -17.630 14.190 31.239 1.00 88.19 282 THR A N 1
ATOM 2216 C CA . THR A 1 282 ? -18.734 14.371 30.283 1.00 88.19 282 THR A CA 1
ATOM 2217 C C . THR A 1 282 ? -18.315 15.352 29.195 1.00 88.19 282 THR A C 1
ATOM 2219 O O . THR A 1 282 ? -17.752 16.400 29.486 1.00 88.19 282 THR A O 1
ATOM 2222 N N . LEU A 1 283 ? -18.607 15.059 27.929 1.00 89.81 283 LEU A N 1
ATOM 2223 C CA . LEU A 1 283 ? -18.532 16.042 26.852 1.00 89.81 283 LEU A CA 1
ATOM 2224 C C . LEU A 1 283 ? -19.910 16.680 26.647 1.00 89.81 283 LEU A C 1
ATOM 2226 O O . LEU A 1 283 ? -20.843 16.000 26.216 1.00 89.81 283 LEU A O 1
ATOM 2230 N N . LEU A 1 284 ? -20.018 17.989 26.888 1.00 90.06 284 LEU A N 1
ATOM 2231 C CA . LEU A 1 284 ? -21.207 18.774 26.544 1.00 90.06 284 LEU A CA 1
ATOM 2232 C C . LEU A 1 284 ? -21.041 19.375 25.146 1.00 90.06 284 LEU A C 1
ATOM 2234 O O . LEU A 1 284 ? -20.129 20.171 24.917 1.00 90.06 284 LEU A O 1
ATOM 2238 N N . ILE A 1 285 ? -21.952 19.060 24.221 1.00 90.56 285 ILE A N 1
ATOM 2239 C CA . ILE A 1 285 ? -22.009 19.701 22.900 1.00 90.56 285 ILE A CA 1
ATOM 2240 C C . ILE A 1 285 ? -22.586 21.116 23.066 1.00 90.56 285 ILE A C 1
ATOM 2242 O O . ILE A 1 285 ? -23.796 21.321 23.019 1.00 90.56 285 ILE A O 1
ATOM 2246 N N . ALA A 1 286 ? -21.722 22.100 23.307 1.00 86.69 286 ALA A N 1
ATOM 2247 C CA . ALA A 1 286 ? -22.112 23.479 23.607 1.00 86.69 286 ALA A CA 1
ATOM 2248 C C . ALA A 1 286 ? -22.288 24.369 22.363 1.00 86.69 286 ALA A C 1
ATOM 2250 O O . ALA A 1 286 ? -22.935 25.413 22.434 1.00 86.69 286 ALA A O 1
ATOM 2251 N N . ALA A 1 287 ? -21.691 24.001 21.229 1.00 87.19 287 ALA A N 1
ATOM 2252 C CA . ALA A 1 287 ? -21.730 24.820 20.026 1.00 87.19 287 ALA A CA 1
ATOM 2253 C C . ALA A 1 287 ? -22.985 24.533 19.189 1.00 87.19 287 ALA A C 1
ATOM 2255 O O . ALA A 1 287 ? -23.200 23.392 18.775 1.00 87.19 287 ALA A O 1
ATOM 2256 N N . GLU A 1 288 ? -23.763 25.581 18.892 1.00 86.94 288 GLU A N 1
ATOM 2257 C CA . GLU A 1 288 ? -25.016 25.502 18.128 1.00 86.94 288 GLU A CA 1
ATOM 2258 C C . GLU A 1 288 ? -24.853 24.758 16.792 1.00 86.94 288 GLU A C 1
ATOM 2260 O O . GLU A 1 288 ? -23.945 25.042 16.002 1.00 86.94 288 GLU A O 1
ATOM 2265 N N . GLY A 1 289 ? -25.775 23.833 16.509 1.00 88.12 289 GLY A N 1
ATOM 2266 C CA . GLY A 1 289 ? -25.864 23.146 15.225 1.00 88.12 289 GLY A CA 1
ATOM 2267 C C . GLY A 1 289 ? -25.666 21.634 15.299 1.00 88.12 289 GLY A C 1
ATOM 2268 O O . GLY A 1 289 ? -25.772 21.002 16.345 1.00 88.12 289 GLY A O 1
ATOM 2269 N N . ARG A 1 290 ? -25.433 21.030 14.128 1.00 90.50 290 ARG A N 1
ATOM 2270 C CA . ARG A 1 290 ? -25.291 19.578 13.962 1.00 90.50 290 ARG A CA 1
ATOM 2271 C C . ARG A 1 290 ? -23.830 19.196 13.761 1.00 90.50 290 ARG A C 1
ATOM 2273 O O . ARG A 1 290 ? -23.177 19.710 12.854 1.00 90.50 290 ARG A O 1
ATOM 2280 N N . TRP A 1 291 ? -23.353 18.245 14.553 1.00 93.12 291 TRP A N 1
ATOM 2281 C CA . TRP A 1 291 ? -21.966 17.798 14.574 1.00 93.12 291 TRP A CA 1
ATOM 2282 C C . TRP A 1 291 ? -21.866 16.331 14.180 1.00 93.12 291 TRP A C 1
ATOM 2284 O O . TRP A 1 291 ? -22.548 15.475 14.739 1.00 93.12 291 TRP A O 1
ATOM 2294 N N . ASN A 1 292 ? -21.008 16.031 13.206 1.00 94.50 292 ASN A N 1
ATOM 2295 C CA . ASN A 1 292 ? -20.765 14.653 12.794 1.00 94.50 292 ASN A CA 1
ATOM 2296 C C . ASN A 1 292 ? -19.923 13.940 13.850 1.00 94.50 292 ASN A C 1
ATOM 2298 O O . ASN A 1 292 ? -18.817 14.388 14.158 1.00 94.50 292 ASN A O 1
ATOM 2302 N N . VAL A 1 293 ? -20.424 12.800 14.309 1.00 90.62 293 VAL A N 1
ATOM 2303 C CA . VAL A 1 293 ? -19.659 11.816 15.066 1.00 90.62 293 VAL A CA 1
ATOM 2304 C C . VAL A 1 293 ? -19.086 10.821 14.070 1.00 90.62 293 VAL A C 1
ATOM 2306 O O . VAL A 1 293 ? -19.799 10.326 13.193 1.00 90.62 293 VAL A O 1
ATOM 2309 N N . ARG A 1 294 ? -17.785 10.575 14.153 1.00 88.75 294 ARG A N 1
ATOM 2310 C CA . ARG A 1 294 ? -17.023 9.831 13.151 1.00 88.75 294 ARG A CA 1
ATOM 2311 C C . ARG A 1 294 ? -16.305 8.639 13.758 1.00 88.75 294 ARG A C 1
ATOM 2313 O O . ARG A 1 294 ? -16.068 8.610 14.957 1.00 88.75 294 ARG A O 1
ATOM 2320 N N . SER A 1 295 ? -15.910 7.686 12.923 1.00 78.12 295 SER A N 1
ATOM 2321 C CA . SER A 1 295 ? -15.195 6.481 13.366 1.00 78.12 295 SER A CA 1
ATOM 2322 C C . SER A 1 295 ? -13.759 6.744 13.848 1.00 78.12 295 SER A C 1
ATOM 2324 O O . SER A 1 295 ? -13.109 5.847 14.368 1.00 78.12 295 SER A O 1
ATOM 2326 N N . GLY A 1 296 ? -13.245 7.968 13.696 1.00 78.19 296 GLY A N 1
ATOM 2327 C CA . GLY A 1 296 ? -11.907 8.352 14.140 1.00 78.19 296 GLY A CA 1
ATOM 2328 C C . GLY A 1 296 ? -11.747 9.868 14.295 1.00 78.19 296 GLY A C 1
ATOM 2329 O O . GLY A 1 296 ? -12.620 10.633 13.860 1.00 78.19 296 GLY A O 1
ATOM 2330 N N . PRO A 1 297 ? -10.637 10.322 14.905 1.00 83.56 297 PRO A N 1
ATOM 2331 C CA . PRO A 1 297 ? -10.419 11.713 15.298 1.00 83.56 297 PRO 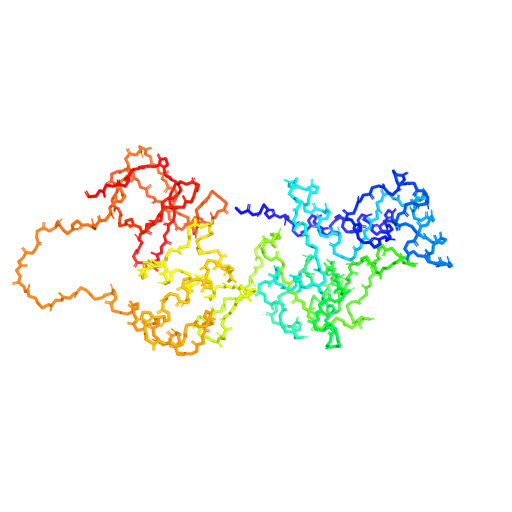A CA 1
ATOM 2332 C C . PRO A 1 297 ? -10.079 12.614 14.101 1.00 83.56 297 PRO A C 1
ATOM 2334 O O . PRO A 1 297 ? -8.948 13.066 13.949 1.00 83.56 297 PRO A O 1
ATOM 2337 N N . GLY A 1 298 ? -11.030 12.876 13.204 1.00 81.50 298 GLY A N 1
ATOM 2338 C CA . GLY A 1 298 ? -10.784 13.702 12.019 1.00 81.50 298 GLY A CA 1
ATOM 2339 C C . GLY A 1 298 ? -11.933 13.718 11.016 1.00 81.50 298 GLY A C 1
ATOM 2340 O O . GLY A 1 298 ? -12.788 12.838 10.990 1.00 81.50 298 GLY A O 1
ATOM 2341 N N . THR A 1 299 ? -11.964 14.725 10.143 1.00 86.25 299 THR A N 1
ATOM 2342 C CA . THR A 1 299 ? -13.014 14.856 9.115 1.00 86.25 299 THR A CA 1
ATOM 2343 C C . THR A 1 299 ? -12.931 13.814 8.000 1.00 86.25 299 THR A C 1
ATOM 2345 O O . THR A 1 299 ? -13.899 13.644 7.263 1.00 86.25 299 THR A O 1
ATOM 2348 N N . GLU A 1 300 ? -11.786 13.152 7.859 1.00 71.19 300 GLU A N 1
ATOM 2349 C CA . GLU A 1 300 ? -11.532 12.088 6.887 1.00 71.19 300 GLU A CA 1
ATOM 2350 C C . GLU A 1 300 ? -12.176 10.745 7.258 1.00 71.19 300 GLU A C 1
ATOM 2352 O O . GLU A 1 300 ? -12.311 9.879 6.398 1.00 71.19 300 GLU A O 1
ATOM 2357 N N . TYR A 1 301 ? -12.566 10.564 8.523 1.00 70.00 301 TYR A N 1
ATOM 2358 C CA . TYR A 1 301 ? -13.184 9.331 9.001 1.00 70.00 301 TYR A CA 1
ATOM 2359 C C . TYR A 1 301 ? -14.674 9.292 8.654 1.00 70.00 301 TYR A C 1
ATOM 2361 O O . TYR A 1 301 ? -15.337 10.334 8.571 1.00 70.00 301 TYR A O 1
ATOM 2369 N N . GLY A 1 302 ? -15.206 8.084 8.455 1.00 75.94 302 GLY A N 1
ATOM 2370 C CA . GLY A 1 302 ? -16.613 7.865 8.122 1.00 75.94 302 GLY A CA 1
ATOM 2371 C C . GLY A 1 302 ? -17.541 8.442 9.190 1.00 75.94 302 GLY A C 1
ATOM 2372 O O . GLY A 1 302 ? -17.203 8.444 10.371 1.00 75.94 302 GLY A O 1
ATOM 2373 N N . ILE A 1 303 ? -18.693 8.972 8.776 1.00 86.44 303 ILE A N 1
ATOM 2374 C CA . ILE A 1 303 ? -19.711 9.490 9.699 1.00 86.44 303 ILE A CA 1
ATOM 2375 C C . ILE A 1 303 ? -20.494 8.298 10.249 1.00 86.44 303 ILE A C 1
ATOM 2377 O O . ILE A 1 303 ? -21.098 7.564 9.472 1.00 86.44 303 ILE A O 1
ATOM 2381 N N . LEU A 1 304 ? -20.493 8.138 11.571 1.00 80.31 304 LEU A N 1
ATOM 2382 C CA . LEU A 1 304 ? -21.295 7.140 12.279 1.00 80.31 304 LEU A CA 1
ATOM 2383 C C . LEU A 1 304 ? -22.701 7.677 12.555 1.00 80.31 304 LEU A C 1
ATOM 2385 O O . LEU A 1 304 ? -23.698 7.017 12.288 1.00 80.31 304 LEU A O 1
ATOM 2389 N N . THR A 1 305 ? -22.779 8.903 13.076 1.00 91.81 305 THR A N 1
ATOM 2390 C CA . THR A 1 305 ? -24.041 9.569 13.411 1.00 91.81 305 THR A CA 1
ATOM 2391 C C . THR A 1 305 ? -23.859 11.089 13.471 1.00 91.81 305 THR A C 1
ATOM 2393 O O . THR A 1 305 ? -22.780 11.619 13.189 1.00 91.81 305 THR A O 1
ATOM 2396 N N . VAL A 1 306 ? -24.922 11.814 13.809 1.00 92.38 306 VAL A N 1
ATOM 2397 C CA . VAL A 1 306 ? -24.929 13.270 13.943 1.00 92.38 306 VAL A CA 1
ATOM 2398 C C . VAL A 1 306 ? -25.595 13.659 15.256 1.00 92.38 306 VAL A C 1
ATOM 2400 O O . VAL A 1 306 ? -26.727 13.256 15.505 1.00 92.38 306 VAL A O 1
ATOM 2403 N N . VAL A 1 307 ? -24.920 14.490 16.046 1.00 91.69 307 VAL A N 1
ATOM 2404 C CA . VAL A 1 307 ? -25.390 14.993 17.348 1.00 91.69 307 VAL A CA 1
ATOM 2405 C C . VAL A 1 307 ? -25.695 16.489 17.269 1.00 91.69 307 VAL A C 1
ATOM 2407 O O . VAL A 1 307 ? -25.240 17.162 16.340 1.00 91.69 307 VAL A O 1
ATOM 2410 N N . SER A 1 308 ? -26.492 17.011 18.198 1.00 91.19 308 SER A N 1
ATOM 2411 C CA . SER A 1 308 ? -26.878 18.428 18.253 1.00 91.19 308 SER A CA 1
ATOM 2412 C C . SER A 1 308 ? -26.416 19.100 19.539 1.00 91.19 308 SER A C 1
ATOM 2414 O O . SER A 1 308 ? -26.090 18.421 20.517 1.00 91.19 308 SER A O 1
ATOM 2416 N N . ASP A 1 309 ? -26.419 20.430 19.540 1.00 86.94 309 ASP A N 1
ATOM 2417 C CA . ASP A 1 309 ? -26.194 21.225 20.742 1.00 86.94 309 ASP A CA 1
ATOM 2418 C C . ASP A 1 309 ? -27.121 20.822 21.899 1.00 86.94 309 ASP A C 1
ATOM 2420 O O . ASP A 1 309 ? -28.249 20.364 21.698 1.00 86.94 309 ASP A O 1
ATOM 2424 N N . GLY A 1 310 ? -26.588 20.922 23.117 1.00 85.75 310 GLY A N 1
ATOM 2425 C CA . GLY A 1 310 ? -27.236 20.490 24.356 1.00 85.75 310 GLY A CA 1
ATOM 2426 C C . GLY A 1 310 ? -27.152 18.988 24.645 1.00 85.75 310 GLY A C 1
ATOM 2427 O O . GLY A 1 310 ? -27.620 18.564 25.696 1.00 85.75 310 GLY A O 1
ATOM 2428 N N . SER A 1 311 ? -26.565 18.181 23.754 1.00 89.00 311 SER A N 1
ATOM 2429 C CA . SER A 1 311 ? -26.339 16.752 24.017 1.00 89.00 311 SER A CA 1
ATOM 2430 C C . SER A 1 311 ? -25.139 16.549 24.947 1.00 89.00 311 SER A C 1
ATOM 2432 O O . SER A 1 311 ? -24.121 17.230 24.800 1.00 89.00 311 SER A O 1
ATOM 2434 N N . GLU A 1 312 ? -25.233 15.575 25.847 1.00 91.31 312 GLU A N 1
ATOM 2435 C CA . GLU A 1 312 ? -24.157 15.164 26.752 1.00 91.31 312 GLU A CA 1
ATOM 2436 C C . GLU A 1 312 ? -23.765 13.713 26.467 1.00 91.31 312 GLU A C 1
ATOM 2438 O O . GLU A 1 312 ? -24.628 12.862 26.248 1.00 91.31 312 GLU A O 1
ATOM 2443 N N . PHE A 1 313 ? -22.463 13.436 26.462 1.00 90.38 313 PHE A N 1
ATOM 2444 C CA . PHE A 1 313 ? -21.924 12.093 26.255 1.00 90.38 313 PHE A CA 1
ATOM 2445 C C . PHE A 1 313 ? -20.816 11.800 27.258 1.00 90.38 313 PHE A C 1
ATOM 2447 O O . PHE A 1 313 ? -20.058 12.701 27.616 1.00 90.38 313 PHE A O 1
ATOM 2454 N N . GLU A 1 314 ? -20.659 10.537 27.648 1.00 88.88 314 GLU A N 1
ATOM 2455 C CA . GLU A 1 314 ? -19.463 10.096 28.366 1.00 88.88 314 GLU A CA 1
ATOM 2456 C C . GLU A 1 314 ? -18.225 10.370 27.505 1.00 88.88 314 GLU A C 1
ATOM 2458 O O . GLU A 1 314 ? -18.138 9.926 26.354 1.00 88.88 314 GLU A O 1
ATOM 2463 N N . HIS A 1 315 ? -17.281 11.129 28.056 1.00 89.19 315 HIS A N 1
ATOM 2464 C CA . HIS A 1 315 ? -16.004 11.417 27.421 1.00 89.19 315 HIS A CA 1
ATOM 2465 C C . HIS A 1 315 ? -15.016 10.290 27.726 1.00 89.19 315 HIS A C 1
ATOM 2467 O O . HIS A 1 315 ? -14.783 9.960 28.884 1.00 89.19 315 HIS A O 1
ATOM 2473 N N . ILE A 1 316 ? -14.436 9.705 26.676 1.00 84.50 316 ILE A N 1
ATOM 2474 C CA . ILE A 1 316 ? -13.496 8.580 26.794 1.00 84.50 316 ILE A CA 1
ATOM 2475 C C . ILE A 1 316 ? -12.051 9.070 26.704 1.00 84.50 316 ILE A C 1
ATOM 2477 O O . ILE A 1 316 ? -11.203 8.680 27.497 1.00 84.50 316 ILE A O 1
ATOM 2481 N N . ALA A 1 317 ? -11.746 9.892 25.697 1.00 82.44 317 ALA A N 1
ATOM 2482 C CA . ALA A 1 317 ? -10.382 10.333 25.413 1.00 82.44 317 ALA A CA 1
ATOM 2483 C C . ALA A 1 317 ? -10.369 11.597 24.550 1.00 82.44 317 ALA A C 1
ATOM 2485 O O . ALA A 1 317 ? -11.342 11.928 23.868 1.00 82.44 317 ALA A O 1
ATOM 2486 N N . THR A 1 318 ? -9.243 12.307 24.536 1.00 84.06 318 THR A N 1
ATOM 2487 C CA . THR A 1 318 ? -9.011 13.418 23.602 1.00 84.06 318 THR A CA 1
ATOM 2488 C C . THR A 1 318 ? -7.800 13.113 22.736 1.00 84.06 318 THR A C 1
ATOM 2490 O O . THR A 1 318 ? -6.701 12.897 23.240 1.00 84.06 318 THR A O 1
ATOM 2493 N N . ALA A 1 319 ? -7.999 13.112 21.421 1.00 77.31 319 ALA A N 1
ATOM 2494 C CA . ALA A 1 319 ? -6.935 12.928 20.451 1.00 77.31 319 ALA A CA 1
ATOM 2495 C C . ALA A 1 319 ? -5.985 14.128 20.445 1.00 77.31 319 ALA A C 1
ATOM 2497 O O . ALA A 1 319 ? -6.375 15.260 20.738 1.00 77.31 319 ALA A O 1
ATOM 2498 N N . TYR A 1 320 ? -4.741 13.907 20.013 1.00 76.50 320 TYR A N 1
ATOM 2499 C CA . TYR A 1 320 ? -3.709 14.956 19.950 1.00 76.50 320 TYR A CA 1
ATOM 2500 C C . TYR A 1 320 ? -4.116 16.175 19.103 1.00 76.50 320 TYR A C 1
ATOM 2502 O O . TYR A 1 320 ? -3.591 17.272 19.282 1.00 76.50 320 TYR A O 1
ATOM 2510 N N . ASN A 1 321 ? -5.033 15.982 18.154 1.00 74.62 321 ASN A N 1
ATOM 2511 C CA . ASN A 1 321 ? -5.553 17.022 17.274 1.00 74.62 321 ASN A CA 1
ATOM 2512 C C . ASN A 1 321 ? -6.835 17.692 17.808 1.00 74.62 321 ASN A C 1
ATOM 2514 O O . ASN A 1 321 ? -7.477 18.446 17.074 1.00 74.62 321 ASN A O 1
ATOM 2518 N N . GLY A 1 322 ? -7.204 17.421 19.062 1.00 84.44 322 GLY A N 1
ATOM 2519 C CA . GLY A 1 322 ? -8.329 18.042 19.754 1.00 84.44 322 GLY A CA 1
ATOM 2520 C C . GLY A 1 322 ? -9.697 17.460 19.403 1.00 84.44 322 GLY A C 1
ATOM 2521 O O . GLY A 1 322 ? -10.700 18.131 19.607 1.00 84.44 322 GLY A O 1
ATOM 2522 N N . TRP A 1 323 ? -9.776 16.258 18.831 1.00 91.81 323 TRP A N 1
ATOM 2523 C CA . TRP A 1 323 ? -11.049 15.538 18.712 1.00 91.81 323 TRP A CA 1
ATOM 2524 C C . TRP A 1 323 ? -11.353 14.777 20.000 1.00 91.81 323 TRP A C 1
ATOM 2526 O O . TRP A 1 323 ? -10.449 14.210 20.608 1.00 91.81 323 TRP A O 1
ATOM 2536 N N . HIS A 1 324 ? -12.620 14.745 20.399 1.00 90.50 324 HIS A N 1
ATOM 2537 C CA . HIS A 1 324 ? -13.069 14.047 21.599 1.00 90.50 324 HIS A CA 1
ATOM 2538 C C . HIS A 1 324 ? -13.723 12.725 21.222 1.00 90.50 324 HIS A C 1
ATOM 2540 O O . HIS A 1 324 ? -1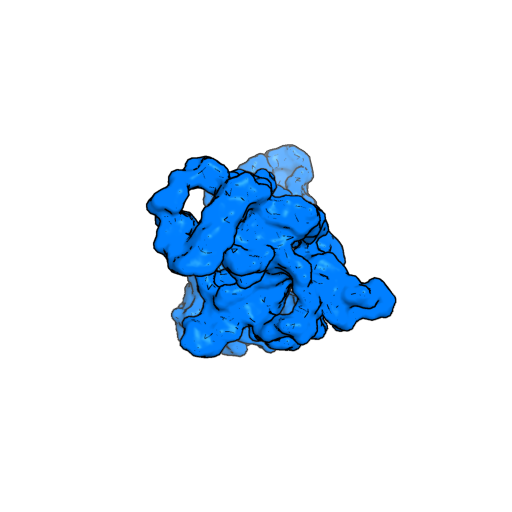4.621 12.696 20.379 1.00 90.50 324 HIS A O 1
ATOM 2546 N N . CYS A 1 325 ? -13.264 11.646 21.846 1.00 87.62 325 CYS A N 1
ATOM 2547 C CA . CYS A 1 325 ? -13.917 10.353 21.801 1.00 87.62 325 CYS A CA 1
ATOM 2548 C C . CYS A 1 325 ? -15.046 10.330 22.828 1.00 87.62 325 CYS A C 1
ATOM 2550 O O . CYS A 1 325 ? -14.843 10.699 23.987 1.00 87.62 325 CYS A O 1
ATOM 2552 N N . ILE A 1 326 ? -16.212 9.873 22.395 1.00 90.75 326 ILE A N 1
ATOM 2553 C CA . ILE A 1 326 ? -17.430 9.759 23.185 1.00 90.75 326 ILE A CA 1
ATOM 2554 C C . ILE A 1 326 ? -17.986 8.339 23.115 1.00 90.75 326 ILE A C 1
ATOM 2556 O O . ILE A 1 326 ? -17.861 7.671 22.081 1.00 90.75 326 ILE A O 1
ATOM 2560 N N . ARG A 1 327 ? -18.617 7.885 24.200 1.00 85.75 327 ARG A N 1
ATOM 2561 C CA . ARG A 1 327 ? -19.349 6.613 24.217 1.00 85.75 327 ARG A CA 1
ATOM 2562 C C . ARG A 1 327 ? -20.687 6.763 23.486 1.00 85.75 327 ARG A C 1
ATOM 2564 O O . ARG A 1 327 ? -21.442 7.699 23.744 1.00 85.75 327 ARG A O 1
ATOM 2571 N N . LEU A 1 328 ? -20.971 5.838 22.573 1.00 83.62 328 LEU A N 1
ATOM 2572 C CA . LEU A 1 328 ? -22.284 5.617 21.962 1.00 83.62 328 LEU A CA 1
ATOM 2573 C C . LEU A 1 328 ? -22.881 4.321 22.532 1.00 83.62 328 LEU A C 1
ATOM 2575 O O . LEU A 1 328 ? -22.190 3.586 23.229 1.00 83.62 328 LEU A O 1
ATOM 2579 N N . THR A 1 329 ? -24.152 4.034 22.237 1.00 76.75 329 THR A N 1
ATOM 2580 C CA . THR A 1 329 ? -24.846 2.848 22.773 1.00 76.75 329 THR A CA 1
ATOM 2581 C C . THR A 1 329 ? -24.091 1.550 22.477 1.00 76.75 329 THR A C 1
ATOM 2583 O O . THR A 1 329 ? -23.759 0.832 23.409 1.00 76.75 329 THR A O 1
ATOM 2586 N N . ASP A 1 330 ? -23.726 1.322 21.211 1.00 71.19 330 ASP A N 1
ATOM 2587 C CA . ASP A 1 330 ? -23.092 0.069 20.768 1.00 71.19 330 ASP A CA 1
ATOM 2588 C C . ASP A 1 330 ? -21.678 0.290 20.192 1.00 71.19 330 ASP A C 1
ATOM 2590 O O . ASP A 1 330 ? -21.152 -0.555 19.474 1.00 71.19 330 ASP A O 1
ATOM 2594 N N . ALA A 1 331 ? -21.084 1.471 20.402 1.00 73.06 331 ALA A N 1
ATOM 2595 C CA . ALA A 1 331 ? -19.818 1.853 19.774 1.00 73.06 331 ALA A CA 1
ATOM 2596 C C . ALA A 1 331 ? -19.129 3.012 20.508 1.00 73.06 331 ALA A C 1
ATOM 2598 O O . ALA A 1 331 ? -19.660 3.607 21.445 1.00 73.06 331 ALA A O 1
ATOM 2599 N N . VAL A 1 332 ? -17.961 3.408 20.011 1.00 84.44 332 VAL A N 1
ATOM 2600 C CA . VAL A 1 332 ? -17.324 4.686 20.342 1.00 84.44 332 VAL A CA 1
ATOM 2601 C C . VAL A 1 332 ? -17.272 5.570 19.101 1.00 84.44 332 VAL A C 1
ATOM 2603 O O . VAL A 1 332 ? -17.188 5.085 17.973 1.00 84.44 332 VAL A O 1
ATOM 2606 N N . GLY A 1 333 ? -17.337 6.883 19.290 1.00 87.06 333 GLY A N 1
ATOM 2607 C CA . GLY A 1 333 ? -17.319 7.836 18.188 1.00 87.06 333 GLY A CA 1
ATOM 2608 C C . GLY A 1 333 ? -16.512 9.081 18.510 1.00 87.06 333 GLY A C 1
ATOM 2609 O O . GLY A 1 333 ? -16.328 9.438 19.664 1.00 87.06 333 GLY A O 1
ATOM 2610 N N . TRP A 1 334 ? -16.035 9.767 17.479 1.00 91.38 334 TRP A N 1
ATOM 2611 C CA . TRP A 1 334 ? -15.208 10.960 17.610 1.00 91.38 334 TRP A CA 1
ATOM 2612 C C . TRP A 1 334 ? -15.929 12.192 17.089 1.00 91.38 334 TRP A C 1
ATOM 2614 O O . TRP A 1 334 ? -16.396 12.219 15.949 1.00 91.38 334 TRP A O 1
ATOM 2624 N N . VAL A 1 335 ? -15.963 13.246 17.895 1.00 93.75 335 VAL A N 1
ATOM 2625 C CA . VAL A 1 335 ? -16.525 14.546 17.529 1.00 93.75 335 VAL A CA 1
ATOM 2626 C C . VAL A 1 335 ? -15.448 15.628 17.610 1.00 93.75 335 VAL A C 1
ATOM 2628 O O . VAL A 1 335 ? -14.504 15.547 18.396 1.00 93.75 335 VAL A O 1
ATOM 2631 N N . SER A 1 336 ? -15.535 16.633 16.739 1.00 93.62 336 SER A N 1
ATOM 2632 C CA . SER A 1 336 ? -14.557 17.724 16.716 1.00 93.62 336 SER A CA 1
ATOM 2633 C C . SER A 1 336 ? -14.605 18.498 18.029 1.00 93.62 336 SER A C 1
ATOM 2635 O O . SER A 1 336 ? -15.674 18.979 18.372 1.00 93.62 336 SER A O 1
ATOM 2637 N N . GLY A 1 337 ? -13.472 18.758 18.691 1.00 89.88 337 GLY A N 1
ATOM 2638 C CA . GLY A 1 337 ? -13.442 19.575 19.919 1.00 89.88 337 GLY A CA 1
ATOM 2639 C C . GLY A 1 337 ? -13.835 21.043 19.747 1.00 89.88 337 GLY A C 1
ATOM 2640 O O . GLY A 1 337 ? -13.784 21.819 20.687 1.00 89.88 337 GLY A O 1
ATOM 2641 N N . LYS A 1 338 ? -14.261 21.451 18.547 1.00 91.31 338 LYS A N 1
ATOM 2642 C CA . LYS A 1 338 ? -14.969 22.722 18.342 1.00 91.31 338 LYS A CA 1
ATOM 2643 C C . LYS A 1 338 ? -16.439 22.654 18.762 1.00 91.31 338 LYS A C 1
ATOM 2645 O O . LYS A 1 338 ? -17.080 23.697 18.828 1.00 91.31 338 LYS A O 1
ATOM 2650 N N . CYS A 1 339 ? -16.981 21.454 18.968 1.00 88.75 339 CYS A N 1
ATOM 2651 C CA . CYS A 1 339 ? -18.392 21.252 19.271 1.00 88.75 339 CYS A CA 1
ATOM 2652 C C . CYS A 1 339 ? -18.741 21.543 20.729 1.00 88.75 339 CYS A C 1
ATOM 2654 O O . CYS A 1 339 ? -19.918 21.691 21.043 1.00 88.75 339 CYS A O 1
ATOM 2656 N N . GLY A 1 340 ? -17.754 21.574 21.624 1.00 88.25 340 GLY A N 1
ATOM 2657 C CA . GLY A 1 340 ? -18.006 21.533 23.053 1.00 88.25 340 GLY A CA 1
ATOM 2658 C C . GLY A 1 340 ? -16.745 21.360 23.884 1.00 88.25 340 GLY A C 1
ATOM 2659 O O . GLY A 1 340 ? -15.645 21.288 23.342 1.00 88.25 340 GLY A O 1
ATOM 2660 N N . GLU A 1 341 ? -16.932 21.281 25.197 1.00 87.75 341 GLU A N 1
ATOM 2661 C CA . GLU A 1 341 ? -15.857 21.152 26.181 1.00 87.75 341 GLU A CA 1
ATOM 2662 C C . GLU A 1 341 ? -16.118 19.957 27.102 1.00 87.75 341 GLU A C 1
ATOM 2664 O O . GLU A 1 341 ? -17.268 19.588 27.362 1.00 87.75 341 GLU A O 1
ATOM 2669 N N . VAL A 1 342 ? -15.034 19.343 27.579 1.00 85.62 342 VAL A N 1
ATOM 2670 C CA . VAL A 1 342 ? -15.093 18.261 28.566 1.00 85.62 342 VAL A CA 1
ATOM 2671 C C . VAL A 1 342 ? -15.273 18.881 29.947 1.00 85.62 342 VAL A C 1
ATOM 2673 O O . VAL A 1 342 ? -14.448 19.685 30.383 1.00 85.62 342 VAL A O 1
ATOM 2676 N N . VAL A 1 343 ? -16.351 18.509 30.625 1.00 85.50 343 VAL A N 1
ATOM 2677 C CA . VAL A 1 343 ? -16.674 18.907 31.994 1.00 85.50 343 VAL A CA 1
ATOM 2678 C C . VAL A 1 343 ? -16.445 17.724 32.935 1.00 85.50 343 VAL A C 1
ATOM 2680 O O . VAL A 1 343 ? -16.738 16.580 32.584 1.00 85.50 343 VAL A O 1
ATOM 2683 N N . ALA A 1 344 ? -15.875 18.016 34.104 1.00 69.00 344 ALA A N 1
ATOM 2684 C CA . ALA A 1 344 ? -15.615 17.057 35.177 1.00 69.00 344 ALA A CA 1
ATOM 2685 C C . ALA A 1 344 ? -16.732 17.068 36.228 1.00 69.00 344 ALA A C 1
ATOM 2687 O O . ALA A 1 344 ? -17.372 18.139 36.401 1.00 69.00 344 ALA A O 1
#

Radius of gyration: 24.35 Å; Cα contacts (8 Å, |Δi|>4): 717; chains: 1; bounding box: 65×43×68 Å

Organism: NCBI:txid2840814

Solvent-accessible surface area (backbone atoms only — not comparable to full-atom values): 18726 Å² total; per-residue (Å²): 129,71,78,59,41,53,18,63,63,47,34,53,52,51,49,49,32,40,76,63,46,20,19,19,34,80,90,28,37,50,50,55,44,66,80,53,60,85,81,33,68,78,37,60,78,41,62,71,71,46,24,56,39,34,53,47,33,28,78,66,22,70,24,22,16,18,37,68,16,56,56,53,26,51,48,21,74,75,67,74,49,78,75,74,75,87,48,65,69,48,73,49,50,36,8,39,64,30,77,43,69,65,79,78,84,56,82,83,45,50,42,26,36,36,23,27,65,36,83,91,76,73,32,43,78,43,44,32,25,30,53,48,46,73,43,82,93,37,66,88,59,54,29,32,25,42,26,28,75,36,48,91,69,8,30,40,79,46,50,50,84,78,48,80,62,52,26,37,31,50,40,59,66,48,32,39,73,73,92,63,81,69,78,80,46,63,70,68,79,56,76,44,40,77,46,37,30,38,55,24,43,18,50,50,40,34,54,40,39,72,73,66,38,71,42,47,88,54,48,39,71,17,62,28,42,75,52,50,31,48,35,46,22,51,50,23,51,75,73,73,46,84,60,77,29,56,45,35,72,69,53,40,54,52,49,53,58,58,53,64,57,73,76,52,81,85,86,85,74,96,65,94,78,80,90,70,87,74,53,84,34,27,31,39,26,69,40,86,53,79,43,60,24,9,46,19,71,50,89,88,36,59,74,77,49,73,48,47,46,80,42,75,34,45,45,71,49,64,21,88,88,47,18,33,32,28,58,49,97,92,49,55,31,15,32,59,48,81,36,35,53,80,45,112